Protein AF-A0A812YL36-F1 (afdb_monomer)

pLDDT: mean 75.45, std 21.32, range [25.09, 95.12]

Mean predicted aligned error: 11.89 Å

Solvent-accessible surface area (backbone atoms only — not comparable to full-atom values): 12942 Å² total; per-residue (Å²): 132,84,79,74,79,80,69,95,62,95,78,74,87,37,72,69,53,52,53,42,19,53,49,36,16,52,25,44,60,67,22,38,33,82,38,37,20,11,22,35,38,34,32,57,88,90,71,47,63,71,58,33,50,54,53,5,37,57,74,47,67,37,50,72,43,64,74,86,49,64,45,32,68,49,44,43,52,51,51,50,50,48,56,56,44,43,68,76,38,79,41,47,35,30,45,27,74,44,38,58,69,48,55,71,40,66,68,24,67,59,46,51,48,53,50,19,31,50,35,61,62,48,93,68,88,70,76,76,71,72,80,73,78,78,77,88,73,90,83,84,90,88,87,89,80,90,84,88,82,86,76,86,74,77,76,72,75,72,86,5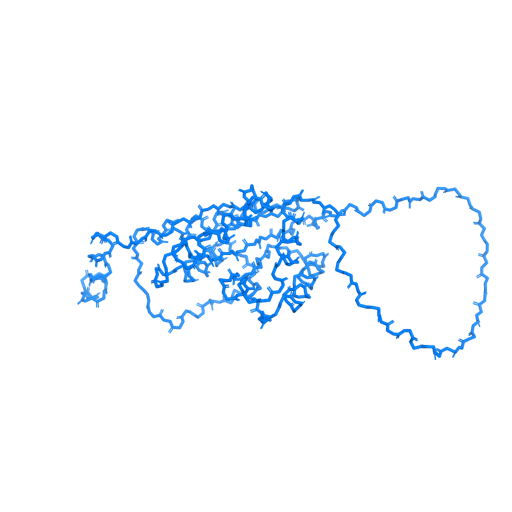9,44,46,89,66,10,23,41,18,37,34,38,40,41,36,58,86,82,42,44,72,61,52,56,50,48,43,70,75,31,52,28,53,58,74,28,29,44,78,35,76,49,69,77,80,49,75,63,47,51,50,48,40,46,41,56,71,76,40,50,81,79,77,107

Secondary structure (DSSP, 8-state):
--------S-----HHHHHHHHHHHHHHHT--SS--EEEEEEE-TTSSHHHHHHHHHHHTT-EEE----SSHHHHHHHHHHHHHHHHHS-EEEEEEEEPHHHHHSS-THHHHHHHHHHHTT-S------------------------------------PPPTTEEEEEEEEE-HHHHHHHHHHHHHH-HHHHHHEEEEEEPPPPHHHHHHHHHHHH-GGG--

Foldseek 3Di:
DQPPPPPVDDDFDDDLLVVLLCLLLVQLLVFFLAAAFEAEEEAAPPLCSVVSNVSSCVSNVAAEDAQPDLELLSLLVSVVVVLVVLQVDAARHEYDQDEPSSCVPYPNVVVLVLLLCRRVVVPDPPPPPDPPPPPDD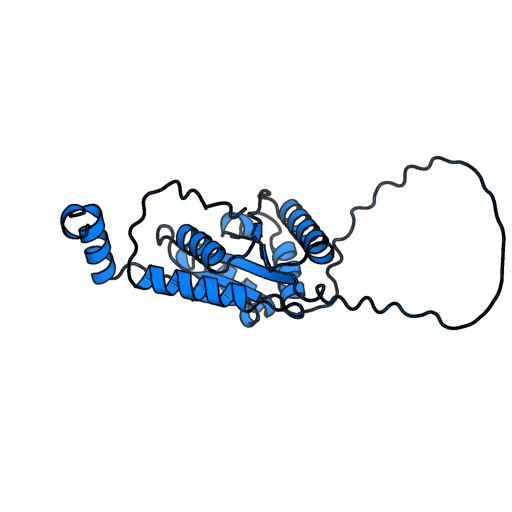DDDDDDDDDDDDDDPPPPPPPSGGPHRYGYYYHYYYYCVPQVPVVVVSCVVRVSCVVRYDYRYRYDDDPRNVVSRCCCVVVVVVVD

Nearest PDB structures (foldseek):
  8j07-assembly1_k9  TM=6.901E-01  e=1.142E-07  Homo sapiens
  8glv-assembly1_Co  TM=6.888E-01  e=4.950E-07  Chlamydomonas reinhardtii
  8glv-assembly1_Fm  TM=6.860E-01  e=2.282E-06  Chlamydomonas reinhardtii
  8fdu-assembly1_A  TM=6.149E-01  e=3.293E-06  Homo sapiens
  4w8f-assembly3_B  TM=5.999E-01  e=4.205E-06  Saccharomyces cerevisiae S288C

Sequence (223 aa):
SAQMLELPVPFAVYEDMIGAVLGTARALQLGSPSQAAGALLLGCPGSGRKTCAKLGVDLAKTKLKEPTAEDSTGLREELASLHGTIRSRLGSHTFGPLTEDHLLHGDCETILEDIDNILRQATRFEAKKAPRKAARRGGIVRSNSTVEGGKAVEEGLSDDFPDGASLAFLMILSPTLAANWFRRQLRKYPGLASGMDVVWLQPWGQEAYLEVAKQVLLPEVLA

Structure (mmCIF, N/CA/C/O backbone):
data_AF-A0A812YL36-F1
#
_entry.id   AF-A0A812YL36-F1
#
loop_
_atom_site.group_PDB
_atom_site.id
_atom_site.type_symbol
_atom_site.label_atom_id
_atom_site.label_alt_id
_atom_site.label_comp_id
_atom_site.label_asym_id
_atom_site.label_entity_id
_atom_site.label_seq_id
_atom_site.pdbx_PDB_ins_code
_atom_site.Cartn_x
_atom_site.Cartn_y
_atom_site.Cartn_z
_atom_site.occupancy
_atom_site.B_iso_or_equiv
_atom_site.auth_seq_id
_atom_site.auth_comp_id
_atom_site.auth_asym_id
_atom_site.auth_atom_id
_atom_site.pdbx_PDB_model_num
ATOM 1 N N . SER A 1 1 ? 17.298 14.053 8.383 1.00 35.62 1 SER A N 1
ATOM 2 C CA . SER A 1 1 ? 16.045 14.688 8.821 1.00 35.62 1 SER A CA 1
ATOM 3 C C . SER A 1 1 ? 14.897 13.747 8.553 1.00 35.62 1 SER A C 1
ATOM 5 O O . SER A 1 1 ? 14.635 13.470 7.389 1.00 35.62 1 SER A O 1
ATOM 7 N N . ALA A 1 2 ? 14.285 13.197 9.602 1.00 37.31 2 ALA A N 1
ATOM 8 C CA . ALA A 1 2 ? 13.000 12.523 9.470 1.00 37.31 2 ALA A CA 1
ATOM 9 C C . ALA A 1 2 ? 11.969 13.611 9.151 1.00 37.31 2 ALA A C 1
ATOM 11 O O . ALA A 1 2 ? 11.814 14.552 9.929 1.00 37.31 2 ALA A O 1
ATOM 12 N N . GLN A 1 3 ? 11.361 13.559 7.967 1.00 42.19 3 GLN A N 1
ATOM 13 C CA . GLN A 1 3 ? 10.160 14.340 7.703 1.00 42.19 3 GLN A CA 1
ATOM 14 C C . GLN A 1 3 ? 9.064 13.686 8.536 1.00 42.19 3 GLN A C 1
ATOM 16 O O . GLN A 1 3 ? 8.547 12.643 8.156 1.00 42.19 3 GLN A O 1
ATOM 21 N N . MET A 1 4 ? 8.796 14.251 9.711 1.00 41.22 4 MET A N 1
ATOM 22 C CA . MET A 1 4 ? 7.652 13.862 10.522 1.00 41.22 4 MET A CA 1
ATOM 23 C C . MET A 1 4 ? 6.415 14.073 9.650 1.00 41.22 4 MET A C 1
ATOM 25 O O . MET A 1 4 ? 6.164 15.192 9.202 1.00 41.22 4 MET A O 1
ATOM 29 N N . LEU A 1 5 ? 5.716 12.988 9.319 1.00 54.88 5 LEU A N 1
ATOM 30 C CA . LEU A 1 5 ? 4.486 13.052 8.542 1.00 54.88 5 LEU A CA 1
ATOM 31 C C . LEU A 1 5 ? 3.475 13.875 9.340 1.00 54.88 5 LEU A C 1
ATOM 33 O O . LEU A 1 5 ? 2.917 13.399 10.326 1.00 54.88 5 LEU A O 1
ATOM 37 N N . GLU A 1 6 ? 3.241 15.114 8.918 1.00 52.03 6 GLU A N 1
ATOM 38 C CA . GLU A 1 6 ? 2.078 15.867 9.364 1.00 52.03 6 GLU A CA 1
ATOM 39 C C . GLU A 1 6 ? 0.853 15.119 8.838 1.00 52.03 6 GLU A C 1
ATOM 41 O O . GLU A 1 6 ? 0.542 15.158 7.649 1.00 52.03 6 GLU A O 1
ATOM 46 N N . LEU A 1 7 ? 0.202 14.347 9.708 1.00 59.84 7 LEU A N 1
ATOM 47 C CA . LEU A 1 7 ? -1.107 13.778 9.426 1.00 59.84 7 LEU A CA 1
ATOM 48 C C . LEU A 1 7 ? -2.128 14.886 9.715 1.00 59.84 7 LEU A C 1
ATOM 50 O O . LEU A 1 7 ? -2.350 15.208 10.880 1.00 59.84 7 LEU A O 1
ATOM 54 N N . PRO A 1 8 ? -2.752 15.493 8.690 1.00 60.16 8 PRO A N 1
ATOM 55 C CA . PRO A 1 8 ? -3.591 16.678 8.870 1.00 60.16 8 PRO A CA 1
ATOM 56 C C . PRO A 1 8 ? -4.967 16.359 9.475 1.00 60.16 8 PRO A C 1
ATOM 58 O O . PRO A 1 8 ? -5.813 17.244 9.575 1.00 60.16 8 PRO A O 1
ATOM 61 N N . VAL A 1 9 ? -5.227 15.098 9.839 1.00 64.38 9 VAL A N 1
ATOM 62 C CA . VAL A 1 9 ? -6.537 14.630 10.297 1.00 64.38 9 VAL A CA 1
ATOM 63 C C . VAL A 1 9 ? -6.369 13.867 11.610 1.00 64.38 9 VAL A C 1
ATOM 65 O O . VAL A 1 9 ? -5.578 12.920 11.643 1.00 64.38 9 VAL A O 1
ATOM 68 N N . PRO A 1 10 ? -7.106 14.232 12.676 1.00 75.12 10 PRO A N 1
ATOM 69 C CA . PRO A 1 10 ? -7.131 13.441 13.898 1.00 75.12 10 PRO A CA 1
ATOM 70 C C . PRO A 1 10 ? -7.679 12.045 13.586 1.00 75.12 10 PRO A C 1
ATOM 72 O O . PRO A 1 10 ? -8.697 11.898 12.908 1.00 75.12 10 PRO A O 1
ATOM 75 N N . PHE A 1 11 ? -6.997 11.015 14.073 1.00 79.75 11 PHE A N 1
ATOM 76 C CA . PHE A 1 11 ? -7.412 9.625 13.923 1.00 79.75 11 PHE A CA 1
ATOM 77 C C . PHE A 1 11 ? -7.315 8.916 15.271 1.00 79.75 11 PHE A C 1
ATOM 79 O O . PHE A 1 11 ? -6.462 9.241 16.093 1.00 79.75 11 PHE A O 1
ATOM 86 N N . ALA A 1 12 ? -8.204 7.952 15.483 1.00 84.12 12 ALA A N 1
ATOM 87 C CA . ALA A 1 12 ? -8.181 7.069 16.639 1.00 84.12 12 ALA A CA 1
ATOM 88 C C . ALA A 1 12 ? -7.448 5.777 16.268 1.00 84.12 12 ALA A C 1
ATOM 90 O O . ALA A 1 12 ? -7.618 5.258 15.161 1.00 84.12 12 ALA A O 1
ATOM 91 N N . VAL A 1 13 ? -6.631 5.273 17.187 1.00 84.62 13 VAL A N 1
ATOM 92 C CA . VAL A 1 13 ? -5.856 4.044 16.992 1.00 84.62 13 VAL A CA 1
ATOM 93 C C . VAL A 1 13 ? -6.593 2.900 17.666 1.00 84.62 13 VAL A C 1
ATOM 95 O O . VAL A 1 13 ? -6.859 2.959 18.856 1.00 84.62 13 VAL A O 1
ATOM 98 N N . TYR A 1 14 ? -6.897 1.853 16.916 1.00 88.31 14 TYR A N 1
ATOM 99 C CA . TYR A 1 14 ? -7.557 0.642 17.407 1.00 88.31 14 TYR A CA 1
ATOM 100 C C . TYR A 1 14 ? -6.714 -0.583 17.047 1.00 88.31 14 TYR A C 1
ATOM 102 O O . TYR A 1 14 ? -5.794 -0.482 16.226 1.00 88.31 14 TYR A O 1
ATOM 110 N N . GLU A 1 15 ? -7.001 -1.728 17.658 1.00 88.62 15 GLU A N 1
ATOM 111 C CA . GLU A 1 15 ? -6.154 -2.926 17.559 1.00 88.62 15 GLU A CA 1
ATOM 112 C C . GLU A 1 15 ? -5.844 -3.342 16.106 1.00 88.62 15 GLU A C 1
ATOM 114 O O . GLU A 1 15 ? -4.675 -3.452 15.720 1.00 88.62 15 GLU A O 1
ATOM 119 N N . ASP A 1 16 ? -6.867 -3.465 15.256 1.00 88.38 16 ASP A N 1
ATOM 120 C CA . ASP A 1 16 ? -6.691 -3.842 13.845 1.00 88.38 16 ASP A CA 1
ATOM 121 C C . ASP A 1 16 ? -5.833 -2.832 13.064 1.00 88.38 16 ASP A C 1
ATOM 123 O O . ASP A 1 16 ? -5.072 -3.205 12.166 1.00 88.38 16 ASP A O 1
ATOM 127 N N . MET A 1 17 ? -5.921 -1.541 13.406 1.00 90.31 17 MET A N 1
ATOM 128 C CA . MET A 1 17 ? -5.091 -0.505 12.791 1.00 90.31 17 MET A CA 1
ATOM 129 C C . MET A 1 17 ? -3.621 -0.679 13.169 1.00 90.31 17 MET A C 1
ATOM 131 O O . MET A 1 17 ? -2.756 -0.540 12.304 1.00 90.31 17 MET A O 1
ATOM 135 N N . ILE A 1 18 ? -3.325 -1.029 14.424 1.00 91.69 18 ILE A N 1
ATOM 136 C CA . ILE A 1 18 ? -1.958 -1.339 14.863 1.00 91.69 18 ILE A CA 1
ATOM 137 C C . ILE A 1 18 ? -1.430 -2.543 14.080 1.00 91.69 18 ILE A C 1
ATOM 139 O O . ILE A 1 18 ? -0.344 -2.469 13.501 1.00 91.69 18 ILE A O 1
ATOM 143 N N . GLY A 1 19 ? -2.216 -3.620 13.994 1.00 92.69 19 GLY A N 1
ATOM 144 C CA . GLY A 1 19 ? -1.861 -4.809 13.218 1.00 92.69 19 GLY A CA 1
ATOM 145 C C . GLY A 1 19 ? -1.564 -4.482 11.752 1.00 92.69 19 GLY A C 1
ATOM 146 O O . GLY A 1 19 ? -0.548 -4.917 11.208 1.00 92.69 19 GLY A O 1
ATOM 147 N N . ALA A 1 20 ? -2.390 -3.642 11.126 1.00 93.06 20 ALA A N 1
ATOM 148 C CA . ALA A 1 20 ? -2.191 -3.220 9.745 1.00 93.06 20 ALA A CA 1
ATOM 149 C C . ALA A 1 20 ? -0.946 -2.341 9.547 1.00 93.06 20 ALA A C 1
ATOM 151 O O . ALA A 1 20 ? -0.227 -2.503 8.557 1.00 93.06 20 ALA A O 1
ATOM 152 N N . VAL A 1 21 ? -0.662 -1.425 10.477 1.00 94.62 21 VAL A N 1
ATOM 153 C CA . VAL A 1 21 ? 0.543 -0.581 10.449 1.00 94.62 21 VAL A CA 1
ATOM 154 C C . VAL A 1 21 ? 1.800 -1.438 10.580 1.00 94.62 21 VAL A C 1
ATOM 156 O O . VAL A 1 21 ? 2.720 -1.297 9.775 1.00 94.62 21 VAL A O 1
ATOM 159 N N . LEU A 1 22 ? 1.820 -2.368 11.539 1.00 94.75 22 LEU A N 1
ATOM 160 C CA . LEU A 1 22 ? 2.938 -3.292 11.744 1.00 94.75 22 LEU A CA 1
ATOM 161 C C . LEU A 1 22 ? 3.134 -4.222 10.544 1.00 94.75 22 LEU A C 1
ATOM 163 O O . LEU A 1 22 ? 4.263 -4.405 10.088 1.00 94.75 22 LEU A O 1
ATOM 167 N N . GLY A 1 23 ? 2.044 -4.771 10.000 1.00 94.31 23 GLY A N 1
ATOM 168 C CA . GLY A 1 23 ? 2.076 -5.603 8.798 1.00 94.31 23 GLY A CA 1
ATOM 169 C C . GLY A 1 23 ? 2.633 -4.844 7.595 1.00 94.31 23 GLY A C 1
ATOM 170 O O . GLY A 1 23 ? 3.505 -5.354 6.896 1.00 94.31 23 GLY A O 1
ATOM 171 N N . THR A 1 24 ? 2.209 -3.592 7.409 1.00 94.56 24 THR A N 1
ATOM 172 C CA . THR A 1 24 ? 2.723 -2.725 6.341 1.00 94.56 24 THR A CA 1
ATOM 173 C C . THR A 1 24 ? 4.208 -2.432 6.531 1.00 94.56 24 THR A C 1
ATOM 175 O O . THR A 1 24 ? 4.984 -2.570 5.591 1.00 94.56 24 THR A O 1
ATOM 178 N N . ALA A 1 25 ? 4.630 -2.061 7.742 1.00 94.06 25 ALA A N 1
ATOM 179 C CA . ALA A 1 25 ? 6.032 -1.763 8.017 1.00 94.06 25 ALA A CA 1
ATOM 180 C C . ALA A 1 25 ? 6.931 -2.979 7.761 1.00 94.06 25 ALA A C 1
ATOM 182 O O . ALA A 1 25 ? 7.971 -2.858 7.114 1.00 94.06 25 ALA A O 1
ATOM 183 N N . ARG A 1 26 ? 6.492 -4.161 8.210 1.00 93.38 26 ARG A N 1
ATOM 184 C CA . ARG A 1 26 ? 7.188 -5.426 7.970 1.00 93.38 26 ARG A CA 1
ATOM 185 C C . ARG A 1 26 ? 7.308 -5.719 6.477 1.00 93.38 26 ARG A C 1
ATOM 187 O O . ARG A 1 26 ? 8.411 -5.993 6.021 1.00 93.38 26 ARG A O 1
ATOM 194 N N . ALA A 1 27 ? 6.210 -5.617 5.731 1.00 91.94 27 ALA A N 1
ATOM 195 C CA . ALA A 1 27 ? 6.181 -5.853 4.289 1.00 91.94 27 ALA A CA 1
ATOM 196 C C . ALA A 1 27 ? 7.185 -4.967 3.531 1.00 91.94 27 ALA A C 1
ATOM 198 O O . ALA A 1 27 ? 7.922 -5.442 2.671 1.00 91.94 27 ALA A O 1
ATOM 199 N N . LEU A 1 28 ? 7.274 -3.682 3.892 1.00 90.25 28 LEU A N 1
ATOM 200 C CA . LEU A 1 28 ? 8.218 -2.744 3.274 1.00 90.25 28 LEU A CA 1
ATOM 201 C C . LEU A 1 28 ? 9.683 -3.053 3.626 1.00 90.25 28 LEU A C 1
ATOM 203 O O . LEU A 1 28 ? 10.577 -2.791 2.824 1.00 90.25 28 LEU A O 1
ATOM 207 N N . GLN A 1 29 ? 9.938 -3.624 4.805 1.00 88.25 29 GLN A N 1
ATOM 208 C CA . GLN A 1 29 ? 11.279 -4.016 5.253 1.00 88.25 29 GLN A CA 1
ATOM 209 C C . GLN A 1 29 ? 11.766 -5.345 4.665 1.00 88.25 29 GLN A C 1
ATOM 211 O O . GLN A 1 29 ? 12.957 -5.631 4.755 1.00 88.25 29 GLN A O 1
ATOM 216 N N . LEU A 1 30 ? 10.887 -6.145 4.050 1.00 82.88 30 LEU A N 1
ATOM 217 C CA . LEU A 1 30 ? 11.298 -7.369 3.353 1.00 82.88 30 LEU A CA 1
ATOM 218 C C . LEU A 1 30 ? 12.125 -7.087 2.093 1.00 82.88 30 LEU A C 1
ATOM 220 O O . LEU A 1 30 ? 12.773 -7.997 1.581 1.00 82.88 30 LEU A O 1
ATOM 224 N N . GLY A 1 31 ? 12.116 -5.845 1.599 1.00 74.31 31 GLY A N 1
ATOM 225 C CA . GLY A 1 31 ? 12.918 -5.442 0.450 1.00 74.31 31 GLY A CA 1
ATOM 226 C C . GLY A 1 31 ? 14.409 -5.545 0.755 1.00 74.31 31 GLY A C 1
ATOM 227 O O . GLY A 1 31 ? 14.914 -4.889 1.669 1.00 74.31 31 GLY A O 1
ATOM 228 N N . SER A 1 32 ? 15.123 -6.325 -0.048 1.00 70.50 32 SER A N 1
ATOM 229 C CA . SER A 1 32 ? 16.575 -6.475 0.009 1.00 70.50 32 SER A CA 1
ATOM 230 C C . SER A 1 32 ? 17.242 -5.758 -1.178 1.00 70.50 32 SER A C 1
ATOM 232 O O . SER A 1 32 ? 16.564 -5.382 -2.137 1.00 70.50 32 SER A O 1
ATOM 234 N N . PRO A 1 33 ? 18.575 -5.577 -1.167 1.00 67.88 33 PRO A N 1
ATOM 235 C CA . PRO A 1 33 ? 19.302 -5.044 -2.323 1.00 67.88 33 PRO A CA 1
ATOM 236 C C . PRO A 1 33 ? 19.243 -5.934 -3.566 1.00 67.88 33 PRO A C 1
ATOM 238 O O . PRO A 1 33 ? 19.504 -5.480 -4.672 1.00 67.88 33 PRO A O 1
ATOM 241 N N . SER A 1 34 ? 18.870 -7.201 -3.408 1.00 68.50 34 SER A N 1
ATOM 242 C CA . SER A 1 34 ? 18.662 -8.108 -4.531 1.00 68.50 34 SER A CA 1
ATOM 243 C C . SER A 1 34 ? 17.194 -8.218 -4.937 1.00 68.50 34 SER A C 1
ATOM 245 O O . SER A 1 34 ? 16.906 -8.643 -6.050 1.00 68.50 34 SER A O 1
ATOM 247 N N . GLN A 1 35 ? 16.241 -7.859 -4.073 1.00 81.12 35 GLN A N 1
ATOM 248 C CA . GLN A 1 35 ? 14.822 -8.110 -4.305 1.00 81.12 35 GLN A CA 1
ATOM 249 C C . GLN A 1 35 ? 13.947 -6.957 -3.818 1.00 81.12 35 GLN A C 1
ATOM 251 O O . GLN A 1 35 ? 13.893 -6.649 -2.627 1.00 81.12 35 GLN A O 1
ATOM 256 N N . ALA A 1 36 ? 13.194 -6.365 -4.746 1.00 86.38 36 ALA A N 1
ATOM 257 C CA . ALA A 1 36 ? 12.145 -5.429 -4.383 1.00 86.38 36 ALA A CA 1
ATOM 258 C C . ALA A 1 36 ? 10.995 -6.157 -3.669 1.00 86.38 36 ALA A C 1
ATOM 260 O O . ALA A 1 36 ? 10.639 -7.278 -4.029 1.00 86.38 36 ALA A O 1
ATOM 261 N N . ALA A 1 37 ? 10.399 -5.497 -2.682 1.00 89.44 37 ALA A N 1
ATOM 262 C CA . ALA A 1 37 ? 9.226 -5.996 -1.967 1.00 89.44 37 ALA A CA 1
ATOM 263 C C . ALA A 1 37 ? 8.021 -5.081 -2.196 1.00 89.44 37 ALA A C 1
ATOM 265 O O . ALA A 1 37 ? 8.107 -4.042 -2.856 1.00 89.44 37 ALA A O 1
ATOM 266 N N . GLY A 1 38 ? 6.880 -5.428 -1.619 1.00 91.19 38 GLY A N 1
ATOM 267 C CA . GLY A 1 38 ? 5.749 -4.526 -1.598 1.00 91.19 38 GLY A CA 1
ATOM 268 C C . GLY A 1 38 ? 4.745 -4.831 -0.507 1.00 91.19 38 GLY A C 1
ATOM 269 O O . GLY A 1 38 ? 4.696 -5.925 0.044 1.00 91.19 38 GLY A O 1
ATOM 270 N N . ALA A 1 39 ? 3.924 -3.834 -0.218 1.00 95.12 39 ALA A N 1
ATOM 271 C CA . ALA A 1 39 ? 2.778 -3.930 0.661 1.00 95.12 39 ALA A CA 1
ATOM 272 C C . ALA A 1 39 ? 1.516 -3.601 -0.138 1.00 95.12 39 ALA A C 1
ATOM 274 O O . ALA A 1 39 ? 1.422 -2.547 -0.778 1.00 95.12 39 ALA A O 1
ATOM 275 N N . LEU A 1 40 ? 0.538 -4.498 -0.086 1.00 94.31 40 LEU A N 1
ATOM 276 C CA . LEU A 1 40 ? -0.777 -4.317 -0.680 1.00 94.31 40 LEU A CA 1
ATOM 277 C C . LEU A 1 40 ? -1.820 -4.176 0.430 1.00 94.31 40 LEU A C 1
ATOM 279 O O . LEU A 1 40 ? -2.212 -5.160 1.056 1.00 94.31 40 LEU A O 1
ATOM 283 N N . LEU A 1 41 ? -2.309 -2.956 0.643 1.00 94.50 41 LEU A N 1
ATOM 284 C CA . LEU A 1 41 ? -3.332 -2.668 1.640 1.00 94.50 41 LEU A CA 1
ATOM 285 C C . LEU A 1 41 ? -4.726 -2.744 1.017 1.00 94.50 41 LEU A C 1
ATOM 287 O O . LEU A 1 41 ? -5.101 -1.914 0.184 1.00 94.50 41 LEU A O 1
ATOM 291 N N . LEU A 1 42 ? -5.518 -3.711 1.472 1.00 93.12 42 LEU A N 1
ATOM 292 C CA . LEU A 1 42 ? -6.896 -3.935 1.046 1.00 93.12 42 LEU A CA 1
ATOM 293 C C . LEU A 1 42 ? -7.893 -3.450 2.097 1.00 93.12 42 LEU A C 1
ATOM 295 O O . LEU A 1 42 ? -7.663 -3.611 3.288 1.00 93.12 42 LEU A O 1
ATOM 299 N N . GLY A 1 43 ? -9.017 -2.866 1.673 1.00 91.19 43 GLY A N 1
ATOM 300 C CA . GLY A 1 43 ? -10.088 -2.459 2.596 1.00 91.19 43 GLY A CA 1
ATOM 301 C C . GLY A 1 43 ? -11.071 -1.448 2.010 1.00 91.19 43 GLY A C 1
ATOM 302 O O . GLY A 1 43 ? -10.904 -0.951 0.895 1.00 91.19 43 GLY A O 1
ATOM 303 N N . CYS A 1 44 ? -12.136 -1.135 2.744 1.00 87.69 44 CYS A N 1
ATOM 304 C CA . CYS A 1 44 ? -13.163 -0.195 2.281 1.00 87.69 44 CYS A CA 1
ATOM 305 C C . CYS A 1 44 ? -12.643 1.258 2.255 1.00 87.69 44 CYS A C 1
ATOM 307 O O . CYS A 1 44 ? -11.684 1.590 2.965 1.00 87.69 44 CYS A O 1
ATOM 309 N N . PRO A 1 45 ? -13.235 2.167 1.462 1.00 86.44 45 PRO A N 1
ATOM 310 C CA . PRO A 1 45 ? -12.998 3.602 1.618 1.00 86.44 45 PRO A CA 1
ATOM 311 C C . PRO A 1 45 ? -13.329 4.037 3.055 1.00 86.44 45 PRO A C 1
ATOM 313 O O . PRO A 1 45 ? -14.272 3.526 3.649 1.00 86.44 45 PRO A O 1
ATOM 316 N N . GLY A 1 46 ? -12.521 4.923 3.642 1.00 84.31 46 GLY A N 1
ATOM 317 C CA . GLY A 1 46 ? -12.719 5.393 5.023 1.00 84.31 46 GLY A CA 1
ATOM 318 C C . GLY A 1 46 ? -12.161 4.494 6.137 1.00 84.31 46 GLY A C 1
ATOM 319 O O . GLY A 1 46 ? -12.055 4.955 7.263 1.00 84.31 46 GLY A O 1
ATOM 320 N N . SER A 1 47 ? -11.694 3.274 5.846 1.00 86.31 47 SER A N 1
ATOM 321 C CA . SER A 1 47 ? -11.085 2.364 6.849 1.00 86.31 47 SER A CA 1
ATOM 322 C C . SER A 1 47 ? -9.741 2.834 7.435 1.00 86.31 47 SER A C 1
ATOM 324 O O . SER A 1 47 ? -9.167 2.164 8.286 1.00 86.31 47 SER A O 1
ATOM 326 N N . GLY A 1 48 ? -9.197 3.962 6.970 1.00 87.94 48 GLY A N 1
ATOM 327 C CA . GLY A 1 48 ? -7.896 4.467 7.418 1.00 87.94 48 GLY A CA 1
ATOM 328 C C . GLY A 1 48 ? -6.688 3.870 6.688 1.00 87.94 48 GLY A C 1
ATOM 329 O O . GLY A 1 48 ? -5.560 4.149 7.081 1.00 87.94 48 GLY A O 1
ATOM 330 N N . ARG A 1 49 ? -6.879 3.113 5.594 1.00 90.44 49 ARG A N 1
ATOM 331 C CA . ARG A 1 49 ? -5.786 2.518 4.786 1.00 90.44 49 ARG A CA 1
ATOM 332 C C . ARG A 1 49 ? -4.660 3.489 4.435 1.00 90.44 49 ARG A C 1
ATOM 334 O O . ARG A 1 49 ? -3.498 3.145 4.599 1.00 90.44 49 ARG A O 1
ATOM 341 N N . LYS A 1 50 ? -4.993 4.700 3.966 1.00 89.62 50 LYS A N 1
ATOM 342 C CA . LYS A 1 50 ? -3.995 5.732 3.616 1.00 89.62 50 LYS A CA 1
ATOM 343 C C . LYS A 1 50 ? -3.171 6.149 4.837 1.00 89.62 50 LYS A C 1
ATOM 345 O O . LYS A 1 50 ? -1.953 6.248 4.741 1.00 89.62 50 LYS A O 1
ATOM 350 N N . THR A 1 51 ? -3.821 6.332 5.984 1.00 90.69 51 THR A N 1
ATOM 351 C CA . THR A 1 51 ? -3.158 6.647 7.256 1.00 90.69 51 THR A CA 1
ATOM 352 C C . THR A 1 51 ? -2.265 5.494 7.710 1.00 90.69 51 THR A C 1
ATOM 354 O O . THR A 1 51 ? -1.100 5.719 8.015 1.00 90.69 51 THR A O 1
ATOM 357 N N . CYS A 1 52 ? -2.766 4.255 7.668 1.00 92.00 52 CYS A N 1
ATOM 358 C CA . CYS A 1 52 ? -1.994 3.060 8.022 1.00 92.00 52 CYS A CA 1
ATOM 359 C C . CYS A 1 52 ? -0.755 2.903 7.143 1.00 92.00 52 CYS A C 1
ATOM 361 O O . CYS A 1 52 ? 0.321 2.593 7.641 1.00 92.00 52 CYS A O 1
ATOM 363 N N . ALA A 1 53 ? -0.900 3.163 5.845 1.00 92.44 53 ALA A N 1
ATOM 364 C CA . ALA A 1 53 ? 0.195 3.106 4.896 1.00 92.44 53 ALA A CA 1
ATOM 365 C C . ALA A 1 53 ? 1.299 4.112 5.242 1.00 92.44 53 ALA A C 1
ATOM 367 O O . ALA A 1 53 ? 2.466 3.744 5.324 1.00 92.44 53 ALA A O 1
ATOM 368 N N . LYS A 1 54 ? 0.922 5.370 5.506 1.00 91.69 54 LYS A N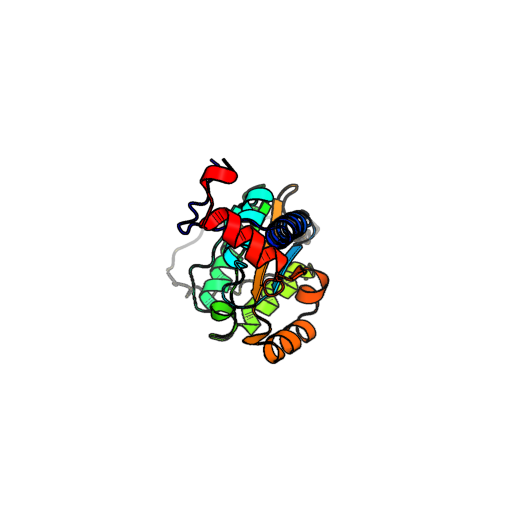 1
ATOM 369 C CA . LYS A 1 54 ? 1.858 6.436 5.892 1.00 91.69 54 LYS A CA 1
ATOM 370 C C . LYS A 1 54 ? 2.572 6.121 7.209 1.00 91.69 54 LYS A C 1
ATOM 372 O O . LYS A 1 54 ? 3.790 6.238 7.276 1.00 91.69 54 LYS A O 1
ATOM 377 N N . LEU A 1 55 ? 1.837 5.654 8.218 1.00 91.75 55 LEU A N 1
ATOM 378 C CA . LEU A 1 55 ? 2.414 5.227 9.498 1.00 91.75 55 LEU A CA 1
ATOM 379 C C . LEU A 1 55 ? 3.343 4.016 9.339 1.00 91.75 55 LEU A C 1
ATOM 381 O O . LEU A 1 55 ? 4.413 3.979 9.936 1.00 91.75 55 LEU A O 1
ATOM 385 N N . GLY A 1 56 ? 2.964 3.039 8.513 1.00 92.62 56 GLY A N 1
ATOM 386 C CA . GLY A 1 56 ? 3.785 1.860 8.237 1.00 92.62 56 GLY A CA 1
ATOM 387 C C . GLY A 1 56 ? 5.097 2.217 7.539 1.00 92.62 56 GLY A C 1
ATOM 388 O O . GLY A 1 56 ? 6.145 1.685 7.887 1.00 92.62 56 GLY A O 1
ATOM 389 N N . VAL A 1 57 ? 5.058 3.162 6.598 1.00 92.75 57 VAL A N 1
ATOM 390 C CA . VAL A 1 57 ? 6.243 3.706 5.916 1.00 92.75 57 VAL A CA 1
ATOM 391 C C . VAL A 1 57 ? 7.192 4.406 6.889 1.00 92.75 57 VAL A C 1
ATOM 393 O O . VAL A 1 57 ? 8.404 4.176 6.821 1.00 92.75 57 VAL A O 1
ATOM 396 N N . ASP A 1 58 ? 6.646 5.230 7.789 1.00 91.50 58 ASP A N 1
ATOM 397 C CA . ASP A 1 58 ? 7.414 5.939 8.819 1.00 91.50 58 ASP A CA 1
ATOM 398 C C . ASP A 1 58 ? 8.071 4.960 9.795 1.00 91.50 58 ASP A C 1
ATOM 400 O O . ASP A 1 58 ? 9.277 5.017 10.043 1.00 91.50 58 ASP A O 1
ATOM 404 N N . LEU A 1 59 ? 7.300 3.972 10.261 1.00 93.38 59 LEU A N 1
ATOM 405 C CA . LEU A 1 59 ? 7.791 2.911 11.133 1.00 93.38 59 LEU A CA 1
ATOM 406 C C . LEU A 1 59 ? 8.872 2.063 10.448 1.00 93.38 59 LEU A C 1
ATOM 408 O O . LEU A 1 59 ? 9.862 1.687 11.078 1.00 93.38 59 LEU A O 1
ATOM 412 N N . ALA A 1 60 ? 8.721 1.811 9.145 1.00 89.31 60 ALA A N 1
ATOM 413 C CA . ALA A 1 60 ? 9.721 1.127 8.337 1.00 89.31 60 ALA A CA 1
ATOM 414 C C . ALA A 1 60 ? 10.990 1.968 8.099 1.00 89.31 60 ALA A C 1
ATOM 416 O O . ALA A 1 60 ? 11.993 1.424 7.639 1.00 89.31 60 ALA A O 1
ATOM 417 N N . LYS A 1 61 ? 10.970 3.272 8.427 1.00 89.81 61 LYS A N 1
ATOM 418 C CA . LYS A 1 61 ? 12.044 4.252 8.182 1.00 89.81 61 LYS A CA 1
ATOM 419 C C . LYS A 1 61 ? 12.450 4.336 6.708 1.00 89.81 61 LYS A C 1
ATOM 421 O O . LYS A 1 61 ? 13.610 4.597 6.382 1.00 89.81 61 LYS A O 1
ATOM 426 N N . THR A 1 62 ? 11.487 4.115 5.816 1.00 87.38 62 THR A N 1
ATOM 427 C CA . THR A 1 62 ? 11.704 4.170 4.365 1.00 87.38 62 THR A CA 1
ATOM 428 C C . THR A 1 62 ? 11.412 5.566 3.827 1.00 87.38 62 THR A C 1
ATOM 430 O O . THR A 1 62 ? 10.540 6.274 4.329 1.00 87.38 62 THR A O 1
ATOM 433 N N . LYS A 1 63 ? 12.141 5.989 2.791 1.00 90.44 63 LYS A N 1
ATOM 434 C CA . LYS A 1 63 ? 11.870 7.269 2.126 1.00 90.44 63 LYS A CA 1
ATOM 435 C C . LYS A 1 63 ? 10.690 7.108 1.174 1.00 90.44 63 LYS A C 1
ATOM 437 O O . LYS A 1 63 ? 10.829 6.445 0.147 1.00 90.44 63 LYS A O 1
ATOM 442 N N . LEU A 1 64 ? 9.561 7.728 1.508 1.00 91.06 64 LEU A N 1
ATOM 443 C CA . LEU A 1 64 ? 8.367 7.716 0.668 1.00 91.06 64 LEU A CA 1
ATOM 444 C C . LEU A 1 64 ? 8.526 8.634 -0.542 1.00 91.06 64 LEU A C 1
ATOM 446 O O . LEU A 1 64 ? 8.827 9.819 -0.397 1.00 91.06 64 LEU A O 1
ATOM 450 N N . LYS A 1 65 ? 8.261 8.099 -1.730 1.00 91.62 65 LYS A N 1
ATOM 451 C CA . LYS A 1 65 ? 8.029 8.871 -2.947 1.00 91.62 65 LYS A CA 1
ATOM 452 C C . LYS A 1 65 ? 6.553 8.738 -3.314 1.00 91.62 65 LYS A C 1
ATOM 454 O O . LYS A 1 65 ? 6.158 7.752 -3.935 1.00 91.62 65 LYS A O 1
ATOM 459 N N . GLU A 1 66 ? 5.764 9.730 -2.898 1.00 90.62 66 GLU A N 1
ATOM 460 C CA . GLU A 1 66 ? 4.358 9.834 -3.294 1.00 90.62 66 GLU A CA 1
ATOM 461 C C . GLU A 1 66 ? 4.269 10.214 -4.783 1.00 90.62 66 GLU A C 1
ATOM 463 O O . GLU A 1 66 ? 5.010 11.110 -5.216 1.00 90.62 66 GLU A O 1
ATOM 468 N N . PRO A 1 67 ? 3.411 9.528 -5.564 1.00 88.56 67 PRO A N 1
ATOM 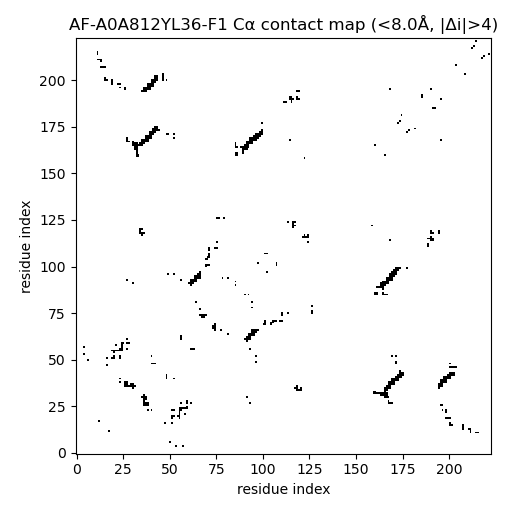469 C CA . PRO A 1 67 ? 3.190 9.861 -6.965 1.00 88.56 67 PRO A CA 1
ATOM 470 C C . PRO A 1 67 ? 2.576 11.259 -7.088 1.00 88.56 67 PRO A C 1
ATOM 472 O O . PRO A 1 67 ? 1.635 11.591 -6.368 1.00 88.56 67 PRO A O 1
ATOM 475 N N . THR A 1 68 ? 3.110 12.079 -7.993 1.00 87.12 68 THR A N 1
ATOM 476 C CA . THR A 1 68 ? 2.552 13.409 -8.307 1.00 87.12 68 THR A CA 1
ATOM 477 C C . THR A 1 68 ? 1.769 13.425 -9.613 1.00 87.12 68 THR A C 1
ATOM 479 O O . THR A 1 68 ? 0.885 14.260 -9.789 1.00 87.12 68 THR A O 1
ATOM 482 N N . ALA A 1 69 ? 2.088 12.507 -10.523 1.00 83.88 69 ALA A N 1
ATOM 483 C CA . ALA A 1 69 ? 1.373 12.322 -11.770 1.00 83.88 69 ALA A CA 1
ATOM 484 C C . ALA A 1 69 ? 0.111 11.466 -11.591 1.00 83.88 69 ALA A C 1
ATOM 486 O O . ALA A 1 69 ? 0.148 10.395 -10.988 1.00 83.88 69 ALA A O 1
ATOM 487 N N . GLU A 1 70 ? -0.984 11.915 -12.200 1.00 79.12 70 GLU A N 1
ATOM 488 C CA . GLU A 1 70 ? -2.228 11.143 -12.314 1.00 79.12 70 GLU A CA 1
ATOM 489 C C . GLU A 1 70 ? -2.215 10.219 -13.547 1.00 79.12 70 GLU A C 1
ATOM 491 O O . GLU A 1 70 ? -2.902 9.201 -13.572 1.00 79.12 70 GLU A O 1
ATOM 496 N N . ASP A 1 71 ? -1.379 10.532 -14.545 1.00 82.25 71 ASP A N 1
ATOM 497 C CA . ASP A 1 71 ? -1.254 9.769 -15.787 1.00 82.25 71 ASP A CA 1
ATOM 498 C C . ASP A 1 71 ? -0.191 8.664 -15.700 1.00 82.25 71 ASP A C 1
ATOM 500 O O . ASP A 1 71 ? 0.891 8.833 -15.126 1.00 82.25 71 ASP A O 1
ATOM 504 N N . SER A 1 72 ? -0.446 7.548 -16.391 1.00 79.38 72 SER A N 1
ATOM 505 C CA . SER A 1 72 ? 0.469 6.396 -16.464 1.00 79.38 72 SER A CA 1
ATOM 506 C C . SER A 1 72 ? 1.878 6.757 -16.951 1.00 79.38 72 SER A C 1
ATOM 508 O O . SER A 1 72 ? 2.863 6.231 -16.437 1.00 79.38 72 SER A O 1
ATOM 510 N N . THR A 1 73 ? 2.008 7.675 -17.909 1.00 83.06 73 THR A N 1
ATOM 511 C CA . THR A 1 73 ? 3.306 8.113 -18.442 1.00 83.06 73 THR A CA 1
ATOM 512 C C . THR A 1 73 ? 4.132 8.848 -17.392 1.00 83.06 73 THR A C 1
ATOM 514 O O . THR A 1 73 ? 5.310 8.535 -17.223 1.00 83.06 73 THR A O 1
ATOM 517 N N . GLY A 1 74 ? 3.515 9.763 -16.641 1.00 85.19 74 GLY A N 1
ATOM 518 C CA . GLY A 1 74 ? 4.184 10.490 -15.564 1.00 85.19 74 GLY A CA 1
ATOM 519 C C . GLY A 1 74 ? 4.588 9.566 -14.415 1.00 85.19 74 GLY A C 1
ATOM 520 O O . GLY A 1 74 ? 5.719 9.638 -13.940 1.00 85.19 74 GLY A O 1
ATOM 521 N N . LEU A 1 75 ? 3.726 8.613 -14.039 1.00 86.12 75 LEU A N 1
ATOM 522 C CA . LEU A 1 75 ? 4.052 7.602 -13.025 1.00 86.12 75 LEU A CA 1
ATOM 523 C C . LEU A 1 75 ? 5.282 6.769 -13.410 1.00 86.12 75 LEU A C 1
ATOM 525 O O . LEU A 1 75 ? 6.128 6.481 -12.563 1.00 86.12 75 LEU A O 1
ATOM 529 N N . ARG A 1 76 ? 5.416 6.411 -14.691 1.00 88.00 76 ARG A N 1
ATOM 530 C CA . ARG A 1 76 ? 6.589 5.682 -15.195 1.00 88.00 76 ARG A CA 1
ATOM 531 C C . ARG A 1 76 ? 7.859 6.518 -15.159 1.00 88.00 76 ARG A C 1
ATOM 533 O O . ARG A 1 76 ? 8.919 5.995 -14.821 1.00 88.00 76 ARG A O 1
ATOM 540 N N . GLU A 1 77 ? 7.775 7.802 -15.491 1.00 87.69 77 GLU A N 1
ATOM 541 C CA . GLU A 1 77 ? 8.916 8.717 -15.393 1.00 87.69 77 GLU A CA 1
ATOM 542 C C . GLU A 1 77 ? 9.369 8.898 -13.940 1.00 87.69 77 GLU A C 1
ATOM 544 O O . GLU A 1 77 ? 10.571 8.879 -13.658 1.00 87.69 77 GLU A O 1
ATOM 549 N N . GLU A 1 78 ? 8.424 9.000 -13.005 1.00 89.81 78 GLU A N 1
ATOM 550 C CA . GLU A 1 78 ? 8.716 9.052 -11.574 1.00 89.81 78 GLU A CA 1
ATOM 551 C C . GLU A 1 78 ? 9.362 7.758 -11.070 1.00 89.81 78 GLU A C 1
ATOM 553 O O . GLU A 1 78 ? 10.372 7.815 -10.363 1.00 89.81 78 GLU A O 1
ATOM 558 N N . LEU A 1 79 ? 8.840 6.597 -11.479 1.00 88.69 79 LEU A N 1
ATOM 559 C CA . LEU A 1 79 ? 9.425 5.298 -11.153 1.00 88.69 79 LEU A CA 1
ATOM 560 C C . LEU A 1 79 ? 10.846 5.167 -11.724 1.00 88.69 79 LEU A C 1
ATOM 562 O O . LEU A 1 79 ? 11.766 4.746 -11.022 1.00 88.69 79 LEU A O 1
ATOM 566 N N . ALA A 1 80 ? 11.059 5.601 -12.967 1.00 86.69 80 ALA A N 1
ATOM 567 C CA . ALA A 1 80 ? 12.375 5.612 -13.599 1.00 86.69 80 ALA A CA 1
ATOM 568 C C . ALA A 1 80 ? 13.363 6.543 -12.881 1.00 86.69 80 ALA A C 1
ATOM 570 O O . ALA A 1 80 ? 14.533 6.199 -12.691 1.00 86.69 80 ALA A O 1
ATOM 571 N N . SER A 1 81 ? 12.895 7.718 -12.456 1.00 87.56 81 SER A N 1
ATOM 572 C CA . SER A 1 81 ? 13.680 8.669 -11.670 1.00 87.56 81 SER A CA 1
ATOM 573 C C . SER A 1 81 ? 14.061 8.092 -10.305 1.00 87.56 81 SER A C 1
ATOM 575 O O . SER A 1 81 ? 15.214 8.220 -9.876 1.00 87.56 81 SER A O 1
ATOM 577 N N . LEU A 1 82 ? 13.129 7.400 -9.644 1.00 85.44 82 LEU A N 1
ATOM 578 C CA . LEU A 1 82 ? 13.388 6.720 -8.381 1.00 85.44 82 LEU A CA 1
ATOM 579 C C . LEU A 1 82 ? 14.431 5.616 -8.559 1.00 85.44 82 LEU A C 1
ATOM 581 O O . LEU A 1 82 ? 15.394 5.569 -7.799 1.00 85.44 82 LEU A O 1
ATOM 585 N N . HIS A 1 83 ? 14.306 4.798 -9.603 1.00 82.56 83 HIS A N 1
ATOM 586 C CA . HIS A 1 83 ? 15.281 3.757 -9.919 1.00 82.56 83 HIS A CA 1
ATOM 587 C C . HIS A 1 83 ? 16.694 4.334 -10.130 1.00 82.56 83 HIS A C 1
ATOM 589 O O . HIS A 1 83 ? 17.672 3.848 -9.561 1.00 82.56 83 HIS A O 1
ATOM 595 N N . GLY A 1 84 ? 16.810 5.445 -10.869 1.00 78.94 84 GLY A N 1
ATOM 596 C CA . GLY A 1 84 ? 18.075 6.177 -11.010 1.00 78.94 84 GLY A CA 1
ATOM 597 C C . GLY A 1 84 ? 18.598 6.758 -9.688 1.00 78.94 84 GLY A C 1
ATOM 598 O O . GLY A 1 84 ? 19.806 6.785 -9.446 1.00 78.94 84 GLY A O 1
ATOM 599 N N . THR A 1 85 ? 17.700 7.182 -8.799 1.00 80.81 85 THR A N 1
ATOM 600 C CA . THR A 1 85 ? 18.061 7.685 -7.468 1.00 80.81 85 THR A CA 1
ATOM 601 C C . THR A 1 85 ? 18.606 6.569 -6.581 1.00 80.81 85 THR A C 1
ATOM 603 O O . THR A 1 85 ? 19.629 6.769 -5.936 1.00 80.81 85 THR A O 1
ATOM 606 N N . ILE A 1 86 ? 17.991 5.387 -6.592 1.00 79.06 86 ILE A N 1
ATOM 607 C CA . ILE A 1 86 ? 18.423 4.230 -5.796 1.00 79.06 86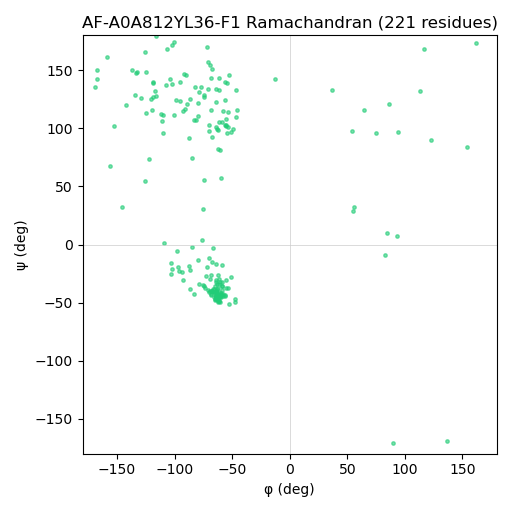 ILE A CA 1
ATOM 608 C C . ILE A 1 86 ? 19.818 3.766 -6.223 1.00 79.06 86 ILE A C 1
ATOM 610 O O . ILE A 1 86 ? 20.661 3.489 -5.376 1.00 79.06 86 ILE A O 1
ATOM 614 N N . ARG A 1 87 ? 20.122 3.793 -7.528 1.00 72.31 87 ARG A N 1
ATOM 615 C CA . ARG A 1 87 ? 21.478 3.504 -8.027 1.00 72.31 87 ARG A CA 1
ATOM 616 C C . ARG A 1 87 ? 22.544 4.488 -7.532 1.00 72.31 87 ARG A C 1
ATOM 618 O O . ARG A 1 87 ? 23.715 4.134 -7.475 1.00 72.31 87 ARG A O 1
ATOM 625 N N . SER A 1 88 ? 22.163 5.722 -7.200 1.00 68.19 88 SER A N 1
ATOM 626 C CA . SER A 1 88 ? 23.102 6.773 -6.770 1.00 68.19 88 SER A CA 1
ATOM 627 C C . SER A 1 88 ? 23.116 7.023 -5.261 1.00 68.19 88 SER A C 1
ATOM 629 O O . SER A 1 88 ? 24.037 7.668 -4.758 1.00 68.19 88 SER A O 1
ATOM 631 N N . ARG A 1 89 ? 22.106 6.549 -4.522 1.00 70.38 89 ARG A N 1
ATOM 632 C CA . ARG A 1 89 ? 21.936 6.804 -3.090 1.00 70.38 89 ARG A CA 1
ATOM 633 C C . ARG A 1 89 ? 21.584 5.526 -2.345 1.00 70.38 89 ARG A C 1
ATOM 635 O O . ARG A 1 89 ? 20.584 4.883 -2.636 1.00 70.38 89 ARG A O 1
ATOM 642 N N . LEU A 1 90 ? 22.347 5.264 -1.291 1.00 75.44 90 LEU A N 1
ATOM 643 C CA . LEU A 1 90 ? 22.073 4.194 -0.339 1.00 75.44 90 LEU A CA 1
ATOM 644 C C . LEU A 1 90 ? 20.797 4.467 0.477 1.00 75.44 90 LEU A C 1
ATOM 646 O O . LEU A 1 90 ? 20.442 5.623 0.754 1.00 75.44 90 LEU A O 1
ATOM 650 N N . GLY A 1 91 ? 20.136 3.385 0.888 1.00 81.25 91 GLY A N 1
ATOM 651 C CA . GLY A 1 91 ? 18.962 3.392 1.757 1.00 81.25 91 GLY A CA 1
ATOM 652 C C . GLY A 1 91 ? 17.684 2.840 1.121 1.00 81.25 91 GLY A C 1
ATOM 653 O O . GLY A 1 91 ? 17.585 2.639 -0.091 1.00 81.25 91 GLY A O 1
ATOM 654 N N . SER A 1 92 ? 16.687 2.616 1.973 1.00 85.69 92 SER A N 1
ATOM 655 C CA . SER A 1 92 ? 15.401 2.026 1.600 1.00 85.69 92 SER A CA 1
ATOM 656 C C . SER A 1 92 ? 14.414 3.084 1.115 1.00 85.69 92 SER A C 1
ATOM 658 O O . SER A 1 92 ? 14.133 4.070 1.807 1.00 85.69 92 SER A O 1
ATOM 660 N N . HIS A 1 93 ? 13.884 2.871 -0.082 1.00 90.56 93 HIS A N 1
ATOM 661 C CA . HIS A 1 93 ? 12.944 3.761 -0.747 1.00 90.56 93 HIS A CA 1
ATOM 662 C C . HIS A 1 93 ? 11.623 3.034 -0.987 1.00 90.56 93 HIS A C 1
ATOM 664 O O . HIS A 1 93 ? 11.615 1.871 -1.380 1.00 90.56 93 HIS A O 1
ATOM 67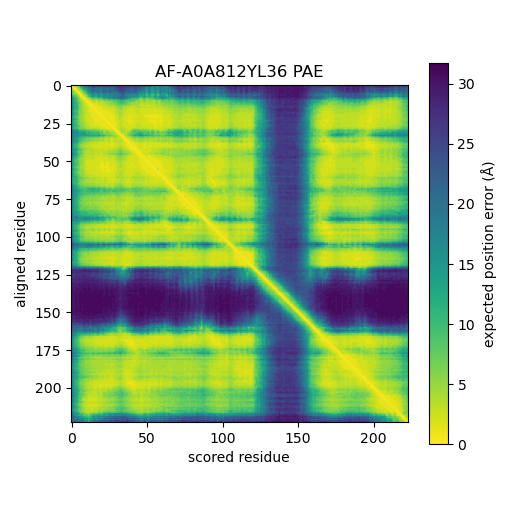0 N N . THR A 1 94 ? 10.515 3.742 -0.795 1.00 91.62 94 THR A N 1
ATOM 671 C CA . THR A 1 94 ? 9.169 3.214 -1.028 1.00 91.62 94 THR A CA 1
ATOM 672 C C . THR A 1 94 ? 8.467 4.064 -2.076 1.00 91.62 94 THR A C 1
ATOM 674 O O . THR A 1 94 ? 8.356 5.278 -1.906 1.00 91.62 94 THR A O 1
ATOM 677 N N . PHE A 1 95 ? 7.979 3.444 -3.149 1.00 93.25 95 PHE A N 1
ATOM 678 C CA . PHE A 1 95 ? 7.149 4.103 -4.158 1.00 93.25 95 PHE A CA 1
ATOM 679 C C . PHE A 1 95 ? 5.664 3.880 -3.860 1.00 93.25 95 PHE A C 1
ATOM 681 O O . PHE A 1 95 ? 5.217 2.736 -3.763 1.00 93.25 95 PHE A O 1
ATOM 688 N N . GLY A 1 96 ? 4.901 4.964 -3.717 1.00 91.50 96 GLY A N 1
ATOM 689 C CA . GLY A 1 96 ? 3.468 4.923 -3.423 1.00 91.50 96 GLY A CA 1
ATOM 690 C C . GLY A 1 96 ? 3.052 5.939 -2.351 1.00 91.50 96 GLY A C 1
ATOM 691 O O . GLY A 1 96 ? 3.850 6.796 -1.982 1.00 91.50 96 GLY A O 1
ATOM 692 N N . PRO A 1 97 ? 1.818 5.859 -1.826 1.00 92.75 97 PRO A N 1
ATOM 693 C CA . PRO A 1 97 ? 0.810 4.843 -2.118 1.00 92.75 97 PRO A CA 1
ATOM 694 C C . PRO A 1 97 ? 0.146 5.020 -3.489 1.00 92.75 97 PRO A C 1
ATOM 696 O O . PRO A 1 97 ? -0.421 6.071 -3.776 1.00 92.75 97 PRO A O 1
ATOM 699 N N . LEU A 1 98 ? 0.143 3.964 -4.303 1.00 92.00 98 LEU A N 1
ATOM 700 C CA . LEU A 1 98 ? -0.671 3.900 -5.518 1.00 92.00 98 LEU A CA 1
ATOM 701 C C . LEU A 1 98 ? -2.109 3.533 -5.141 1.00 92.00 98 LEU A C 1
ATOM 703 O O . LEU A 1 98 ? -2.345 2.498 -4.515 1.00 92.00 98 LEU A O 1
ATOM 707 N N . THR A 1 99 ? -3.054 4.396 -5.499 1.00 90.75 99 THR A N 1
ATOM 708 C CA . THR A 1 99 ? -4.490 4.221 -5.219 1.00 90.75 99 THR A CA 1
ATOM 709 C C . THR A 1 99 ? -5.247 3.757 -6.455 1.00 90.75 99 THR A C 1
ATOM 711 O O . THR A 1 99 ? -4.718 3.745 -7.564 1.00 90.75 99 THR A O 1
ATOM 714 N N . GLU A 1 100 ? -6.514 3.409 -6.266 1.00 87.56 100 GLU A N 1
ATOM 715 C CA . GLU A 1 100 ? -7.441 3.067 -7.339 1.00 87.56 100 GLU A CA 1
ATOM 716 C C . GLU A 1 100 ? -7.511 4.173 -8.401 1.00 87.56 100 GLU A C 1
ATOM 718 O O . GLU A 1 100 ? -7.540 3.857 -9.582 1.00 87.56 100 GLU A O 1
ATOM 723 N N . ASP A 1 101 ? -7.451 5.445 -8.002 1.00 85.38 101 ASP A N 1
ATOM 724 C CA . ASP A 1 101 ? -7.478 6.584 -8.930 1.00 85.38 101 ASP A CA 1
ATOM 725 C C . ASP A 1 101 ? -6.297 6.533 -9.916 1.00 85.38 101 ASP A C 1
ATOM 727 O O . ASP A 1 101 ? -6.487 6.628 -11.124 1.00 85.38 101 ASP A O 1
ATOM 731 N N . HIS A 1 102 ? -5.088 6.253 -9.422 1.00 85.81 102 HIS A N 1
ATOM 732 C CA . HIS A 1 102 ? -3.882 6.133 -10.252 1.00 85.81 102 HIS A CA 1
ATOM 733 C C . HIS A 1 102 ? -3.904 4.907 -11.178 1.00 85.81 102 HIS A C 1
ATOM 735 O O . HIS A 1 102 ? -3.212 4.871 -12.192 1.00 85.81 102 HIS A O 1
ATOM 741 N N . LEU A 1 103 ? -4.636 3.857 -10.793 1.00 84.69 103 LEU A N 1
ATOM 742 C CA . LEU A 1 103 ? -4.619 2.572 -11.491 1.00 84.69 103 LEU A CA 1
ATOM 743 C C . LEU A 1 103 ? -5.837 2.339 -12.387 1.00 84.69 103 LEU A C 1
ATOM 745 O O . LEU A 1 103 ? -5.787 1.485 -13.264 1.00 84.69 103 LEU A O 1
ATOM 749 N N . LEU A 1 104 ? -6.947 3.034 -12.163 1.00 80.56 104 LEU A N 1
ATOM 750 C CA . LEU A 1 104 ? -8.159 2.897 -12.970 1.00 80.56 104 LEU A CA 1
ATOM 751 C C . LEU A 1 104 ? -8.240 3.963 -14.063 1.00 80.56 104 LEU A C 1
ATOM 753 O O . LEU A 1 104 ? -8.910 3.737 -15.073 1.00 80.56 104 LEU A O 1
ATOM 757 N N . HIS A 1 105 ? -7.557 5.094 -13.891 1.00 68.75 105 HIS A N 1
ATOM 758 C CA . HIS A 1 105 ? -7.480 6.142 -14.898 1.00 68.75 105 HIS A CA 1
ATOM 759 C C . HIS A 1 105 ? -6.255 5.922 -15.814 1.00 68.75 105 HIS A C 1
ATOM 761 O O . HIS A 1 105 ? -5.111 5.927 -15.373 1.00 68.75 105 HIS A O 1
ATOM 767 N N . GLY A 1 106 ? -6.501 5.691 -17.112 1.00 63.12 106 GLY A N 1
ATOM 768 C CA . GLY A 1 106 ? -5.470 5.588 -18.160 1.00 63.12 106 GLY A CA 1
ATOM 769 C C . GLY A 1 106 ? -4.885 4.187 -18.423 1.00 63.12 106 GLY A C 1
ATOM 770 O O . GLY A 1 106 ? -5.367 3.175 -17.913 1.00 63.12 106 GLY A O 1
ATOM 771 N N . ASP A 1 107 ? -3.823 4.136 -19.242 1.00 71.00 107 ASP A N 1
ATOM 772 C CA . ASP A 1 107 ? -3.076 2.921 -19.637 1.00 71.00 107 ASP A CA 1
ATOM 773 C C . ASP A 1 107 ? -2.171 2.380 -18.504 1.00 71.00 107 ASP A C 1
ATOM 775 O O . ASP A 1 107 ? -0.956 2.192 -18.646 1.00 71.00 107 ASP A O 1
ATOM 779 N N . CYS A 1 108 ? -2.782 2.120 -17.347 1.00 74.81 108 CYS A N 1
ATOM 780 C CA . CYS A 1 108 ? -2.155 1.606 -16.124 1.00 74.81 108 CYS A CA 1
ATOM 781 C C . CYS A 1 108 ? -1.446 0.249 -16.292 1.00 74.81 108 CYS A C 1
ATOM 783 O O . CYS A 1 108 ? -0.616 -0.134 -15.469 1.00 74.81 108 CYS A O 1
ATOM 785 N N . GLU A 1 109 ? -1.753 -0.493 -17.358 1.00 82.44 109 GLU A N 1
ATOM 786 C CA . GLU A 1 109 ? -1.128 -1.785 -17.638 1.00 82.44 109 GLU A CA 1
ATOM 787 C C . GLU A 1 109 ? 0.390 -1.658 -17.785 1.00 82.44 109 GLU A C 1
ATOM 789 O O . GLU A 1 109 ? 1.120 -2.560 -17.387 1.00 82.44 109 GLU A O 1
ATOM 794 N N . THR A 1 110 ? 0.860 -0.519 -18.299 1.00 85.44 110 THR A N 1
ATOM 795 C CA . THR A 1 110 ? 2.287 -0.258 -18.508 1.00 85.44 110 THR A CA 1
ATOM 796 C C . THR A 1 110 ? 3.050 -0.065 -17.197 1.00 85.44 110 THR A C 1
ATOM 798 O O . THR A 1 110 ? 4.145 -0.599 -17.048 1.00 85.44 110 THR A O 1
ATOM 801 N N . ILE A 1 111 ? 2.475 0.651 -16.221 1.00 88.69 111 ILE A N 1
ATOM 802 C CA . ILE A 1 111 ? 3.108 0.836 -14.907 1.00 88.69 111 ILE A CA 1
ATOM 803 C C . ILE A 1 111 ? 3.038 -0.449 -14.073 1.00 88.69 111 ILE A C 1
ATOM 805 O O . ILE A 1 111 ? 4.000 -0.786 -13.391 1.00 88.69 111 ILE A O 1
ATOM 809 N N . LEU A 1 112 ? 1.938 -1.205 -14.155 1.00 90.25 112 LEU A N 1
ATOM 810 C CA . LEU A 1 112 ? 1.815 -2.490 -13.461 1.00 90.25 112 LEU A CA 1
ATOM 811 C C . LEU A 1 112 ? 2.775 -3.540 -14.022 1.00 90.25 112 LEU A C 1
ATOM 813 O O . LEU A 1 112 ? 3.346 -4.299 -13.247 1.00 90.25 112 LEU A O 1
ATOM 817 N N . GLU A 1 113 ? 2.982 -3.556 -15.340 1.00 90.06 113 GLU A N 1
ATOM 818 C CA . GLU A 1 113 ? 3.991 -4.397 -15.989 1.00 90.06 113 GLU A CA 1
ATOM 819 C C . GLU A 1 113 ? 5.406 -4.034 -15.526 1.00 90.06 113 GLU A C 1
ATOM 821 O O . GLU A 1 113 ? 6.183 -4.918 -15.174 1.00 90.06 113 GLU A O 1
ATOM 826 N N . ASP A 1 114 ? 5.733 -2.743 -15.456 1.00 89.12 114 ASP A N 1
ATOM 827 C CA . ASP A 1 114 ? 7.032 -2.289 -14.957 1.00 89.12 114 ASP A CA 1
ATOM 828 C C . ASP A 1 114 ? 7.257 -2.705 -13.489 1.00 89.12 114 ASP A C 1
ATOM 830 O O . ASP A 1 114 ? 8.323 -3.223 -13.152 1.00 89.12 114 ASP A O 1
ATOM 834 N N . ILE A 1 115 ? 6.256 -2.533 -12.617 1.00 90.44 115 ILE A N 1
ATOM 835 C CA . ILE A 1 115 ? 6.337 -2.952 -11.207 1.00 90.44 115 ILE A CA 1
ATOM 836 C C . ILE A 1 115 ? 6.479 -4.475 -11.096 1.00 90.44 115 ILE A C 1
ATOM 838 O O . ILE A 1 115 ? 7.304 -4.964 -10.327 1.00 90.44 115 ILE A O 1
ATOM 842 N N . ASP A 1 116 ? 5.705 -5.232 -11.872 1.00 91.19 116 ASP A N 1
ATOM 843 C CA . ASP A 1 116 ? 5.775 -6.692 -11.927 1.00 91.19 116 ASP A CA 1
ATOM 844 C C . ASP A 1 116 ? 7.162 -7.185 -12.354 1.00 91.19 116 ASP A C 1
ATOM 846 O O . ASP A 1 116 ? 7.717 -8.084 -11.720 1.00 91.19 116 ASP A O 1
ATOM 850 N N . ASN A 1 117 ? 7.754 -6.555 -13.371 1.00 88.19 117 ASN A N 1
ATOM 851 C CA . ASN A 1 117 ? 9.107 -6.864 -13.822 1.00 88.19 117 ASN A CA 1
ATOM 852 C C . ASN A 1 117 ? 10.141 -6.607 -12.718 1.00 88.19 117 ASN A C 1
ATOM 854 O O . ASN A 1 117 ? 10.991 -7.465 -12.474 1.00 88.19 117 ASN A O 1
ATOM 858 N N . ILE A 1 118 ? 10.037 -5.478 -12.007 1.00 87.62 118 ILE A N 1
ATOM 859 C CA . ILE A 1 118 ? 10.938 -5.145 -10.893 1.00 87.62 118 ILE A CA 1
ATOM 860 C C . ILE A 1 118 ? 10.787 -6.154 -9.745 1.00 87.62 118 ILE A C 1
ATOM 862 O O . ILE A 1 118 ? 11.787 -6.654 -9.232 1.00 87.62 118 ILE A O 1
ATOM 866 N N . LEU A 1 119 ? 9.555 -6.507 -9.365 1.00 87.69 119 LEU A N 1
ATOM 867 C CA . LEU A 1 119 ? 9.291 -7.485 -8.300 1.00 87.69 119 LEU A CA 1
ATOM 868 C C . LEU A 1 119 ? 9.795 -8.892 -8.646 1.00 87.69 119 LEU A C 1
ATOM 870 O O . LEU A 1 119 ? 10.179 -9.646 -7.754 1.00 87.69 119 LEU A O 1
ATOM 874 N N . ARG A 1 120 ? 9.811 -9.257 -9.932 1.00 84.94 120 ARG A N 1
ATOM 875 C CA . ARG A 1 120 ? 10.337 -10.546 -10.405 1.00 84.94 120 ARG A CA 1
ATOM 876 C C . ARG A 1 120 ? 11.841 -10.564 -10.646 1.00 84.94 120 ARG A C 1
ATOM 878 O O . ARG A 1 120 ? 12.340 -11.608 -11.056 1.00 84.94 120 ARG A O 1
ATOM 885 N N . GLN A 1 121 ? 12.540 -9.443 -10.456 1.00 74.38 121 GLN A N 1
ATOM 886 C CA . GLN A 1 121 ? 13.936 -9.282 -10.887 1.00 74.38 121 GLN A CA 1
ATOM 887 C C . GLN A 1 121 ? 14.114 -9.570 -12.390 1.00 74.38 121 GLN A C 1
ATOM 889 O O . GLN A 1 121 ? 15.167 -10.022 -12.838 1.00 74.38 121 GLN A O 1
ATOM 894 N N . ALA A 1 122 ? 13.074 -9.336 -13.196 1.00 54.88 122 ALA A N 1
ATOM 895 C CA . ALA A 1 122 ? 13.195 -9.435 -14.638 1.00 54.88 122 ALA A CA 1
ATOM 896 C C . ALA A 1 122 ? 14.053 -8.248 -15.096 1.00 54.88 122 ALA A C 1
ATOM 898 O O . ALA A 1 122 ? 13.586 -7.113 -15.131 1.00 54.88 122 ALA A O 1
ATOM 899 N N . THR A 1 123 ? 15.323 -8.520 -15.395 1.00 47.56 123 THR A N 1
ATOM 900 C CA . THR A 1 123 ? 16.415 -7.603 -15.773 1.00 47.56 123 THR A CA 1
ATOM 901 C C . THR A 1 123 ? 16.147 -6.772 -17.038 1.00 47.56 123 THR A C 1
ATOM 903 O O . THR A 1 123 ? 16.894 -6.871 -18.012 1.00 47.56 123 THR A O 1
ATOM 906 N N . ARG A 1 124 ? 15.065 -5.983 -17.080 1.00 45.34 124 ARG A N 1
ATOM 907 C CA . ARG A 1 124 ? 14.752 -5.001 -18.132 1.00 45.34 124 ARG A CA 1
ATOM 908 C C . ARG A 1 124 ? 13.824 -3.897 -17.620 1.00 45.34 124 ARG A C 1
ATOM 910 O O . ARG A 1 124 ? 12.711 -3.748 -18.116 1.00 45.34 124 ARG A O 1
ATOM 917 N N . PHE A 1 125 ? 14.295 -3.044 -16.711 1.00 43.50 125 PHE A N 1
ATOM 918 C CA . PHE A 1 125 ? 13.727 -1.693 -16.640 1.00 43.50 125 PHE A CA 1
ATOM 919 C C . PHE A 1 125 ? 14.435 -0.795 -17.666 1.00 43.50 125 PHE A C 1
ATOM 921 O O . PHE A 1 125 ? 15.275 0.044 -17.341 1.00 43.50 125 PHE A O 1
ATOM 928 N N . GLU A 1 126 ? 14.110 -0.981 -18.947 1.00 42.50 126 GLU A N 1
ATOM 929 C CA . GLU A 1 126 ? 14.373 0.053 -19.943 1.00 42.50 126 GLU A CA 1
ATOM 930 C C . GLU A 1 126 ? 13.167 0.987 -19.972 1.00 42.50 126 GLU A C 1
ATOM 932 O O . GLU A 1 126 ? 12.218 0.788 -20.735 1.00 42.50 126 GLU A O 1
ATOM 937 N N . ALA A 1 127 ? 13.209 2.051 -19.167 1.00 41.38 127 ALA A N 1
ATOM 938 C CA . ALA A 1 127 ? 12.431 3.235 -19.496 1.00 41.38 127 ALA A CA 1
ATOM 939 C C . ALA A 1 127 ? 12.849 3.636 -20.914 1.00 41.38 127 ALA A C 1
ATOM 941 O O . ALA A 1 127 ? 13.948 4.164 -21.113 1.00 41.38 127 ALA A O 1
ATOM 942 N N . LYS A 1 128 ? 12.016 3.310 -21.914 1.00 34.19 128 LYS A N 1
ATOM 943 C CA . LYS A 1 128 ? 12.233 3.704 -23.306 1.00 34.19 128 LYS A CA 1
ATOM 944 C C . LYS A 1 128 ? 12.412 5.212 -23.296 1.00 34.19 128 LYS A C 1
ATOM 946 O O . LYS A 1 128 ? 11.436 5.951 -23.195 1.00 34.19 128 LYS A O 1
ATOM 951 N N . LYS A 1 129 ? 13.664 5.671 -23.372 1.00 37.53 129 LYS A N 1
ATOM 952 C CA . LYS A 1 129 ? 13.972 7.082 -23.572 1.00 37.53 129 LYS A CA 1
ATOM 953 C C . LYS A 1 129 ? 13.192 7.486 -24.812 1.00 37.53 129 LYS A C 1
ATOM 955 O O . LYS A 1 129 ? 13.472 6.977 -25.898 1.00 37.53 129 LYS A O 1
ATOM 960 N N . ALA A 1 130 ? 12.211 8.373 -24.651 1.00 34.31 130 ALA A N 1
ATOM 961 C CA . ALA A 1 130 ? 11.610 9.046 -25.787 1.00 34.31 130 ALA A CA 1
ATOM 962 C C . ALA A 1 130 ? 12.764 9.543 -26.674 1.00 34.31 130 ALA A C 1
ATOM 964 O O . ALA A 1 130 ? 13.749 10.065 -26.130 1.00 34.31 130 ALA A O 1
ATOM 965 N N . PRO A 1 131 ? 12.721 9.330 -28.001 1.00 32.09 131 PRO A N 1
ATOM 966 C CA . PRO A 1 131 ? 13.825 9.707 -28.862 1.00 32.09 131 PRO A CA 1
ATOM 967 C C . PRO A 1 131 ? 14.045 11.209 -28.698 1.00 32.09 131 PRO A C 1
ATOM 969 O O . PRO A 1 131 ? 13.253 12.023 -29.178 1.00 32.09 131 PRO A O 1
ATOM 972 N N . ARG A 1 132 ? 15.118 11.590 -27.985 1.00 33.19 132 ARG A N 1
ATOM 973 C CA . ARG A 1 132 ? 15.611 12.967 -27.978 1.00 33.19 132 ARG A CA 1
ATOM 974 C C . ARG A 1 132 ? 15.843 13.278 -29.443 1.00 33.19 132 ARG A C 1
ATOM 976 O O . ARG A 1 132 ? 16.741 12.697 -30.047 1.00 33.19 132 ARG A O 1
ATOM 983 N N . LYS A 1 133 ? 14.991 14.128 -30.023 1.00 34.84 133 LYS A N 1
ATOM 984 C CA . LYS A 1 133 ? 15.159 14.635 -31.383 1.00 34.84 133 LYS A CA 1
ATOM 985 C C . LYS A 1 133 ? 16.613 15.074 -31.501 1.00 34.84 133 LYS A C 1
ATOM 987 O O . LYS A 1 133 ? 17.029 16.019 -30.831 1.00 34.84 133 LYS A O 1
ATOM 992 N N . ALA A 1 134 ? 17.387 14.322 -32.278 1.00 35.62 134 ALA A N 1
ATOM 993 C CA . ALA A 1 134 ? 18.787 14.591 -32.521 1.00 35.62 134 ALA A CA 1
ATOM 994 C C . ALA A 1 134 ? 18.872 15.953 -33.211 1.00 35.62 134 ALA A C 1
ATOM 996 O O . ALA A 1 134 ? 18.630 16.084 -34.412 1.00 35.62 134 ALA A O 1
ATOM 997 N N . ALA A 1 135 ? 19.166 16.990 -32.431 1.00 32.84 135 ALA A N 1
ATOM 998 C CA . ALA A 1 135 ? 19.520 18.288 -32.958 1.00 32.84 135 ALA A CA 1
ATOM 999 C C . ALA A 1 135 ? 20.881 18.140 -33.652 1.00 32.84 135 ALA A C 1
ATOM 1001 O O . ALA A 1 135 ? 21.936 18.232 -33.030 1.00 32.84 135 ALA A O 1
ATOM 1002 N N . ARG A 1 136 ? 20.845 17.871 -34.962 1.00 40.00 136 ARG A N 1
ATOM 1003 C CA . ARG A 1 136 ? 21.976 18.044 -35.879 1.00 40.00 136 ARG A CA 1
ATOM 1004 C C . ARG A 1 136 ? 22.466 19.490 -35.787 1.00 40.00 136 ARG A C 1
ATOM 1006 O O . ARG A 1 136 ? 21.852 20.364 -36.388 1.00 40.00 136 ARG A O 1
ATOM 1013 N N . ARG A 1 137 ? 23.574 19.720 -35.084 1.00 33.00 137 ARG A N 1
ATOM 1014 C CA . ARG A 1 137 ? 24.597 20.759 -35.336 1.00 33.00 137 ARG A CA 1
ATOM 1015 C C . ARG A 1 137 ? 25.887 20.166 -34.747 1.00 33.00 137 ARG A C 1
ATOM 1017 O O . ARG A 1 137 ? 25.949 19.971 -33.547 1.00 33.00 137 ARG A O 1
ATOM 1024 N N . GLY A 1 138 ? 26.834 19.618 -35.503 1.00 30.06 138 GLY A N 1
ATOM 1025 C CA . GLY A 1 138 ? 27.565 20.232 -36.607 1.00 30.06 138 GLY A CA 1
ATOM 1026 C C . GLY A 1 138 ? 28.868 20.818 -36.048 1.00 30.06 138 GLY A C 1
ATOM 1027 O O . GLY A 1 138 ? 28.825 21.920 -35.519 1.00 30.06 138 GLY A O 1
ATOM 1028 N N . GLY A 1 139 ? 29.993 20.089 -36.147 1.00 26.83 139 GLY A N 1
ATOM 1029 C CA . GLY A 1 139 ? 31.326 20.647 -35.853 1.00 26.83 139 GLY A CA 1
ATOM 1030 C C . GLY A 1 139 ? 32.427 19.670 -35.402 1.00 26.83 139 GLY A C 1
ATOM 1031 O O . GLY A 1 139 ? 32.663 19.545 -34.212 1.00 26.83 139 GLY A O 1
ATOM 1032 N N . ILE A 1 140 ? 33.099 19.028 -36.371 1.00 33.06 140 ILE A N 1
ATOM 1033 C CA . ILE A 1 140 ? 34.576 18.944 -36.552 1.00 33.06 140 ILE A CA 1
ATOM 1034 C C . ILE A 1 140 ? 35.430 18.434 -35.355 1.00 33.06 140 ILE A C 1
ATOM 1036 O O . ILE A 1 140 ? 35.708 19.168 -34.419 1.00 33.06 140 ILE A O 1
ATOM 1040 N N . VAL A 1 141 ? 35.798 17.140 -35.345 1.00 33.75 141 VAL A N 1
ATOM 1041 C CA . VAL A 1 141 ? 37.132 16.541 -35.667 1.00 33.75 141 VAL A CA 1
ATOM 1042 C C . VAL A 1 141 ? 38.289 16.914 -34.720 1.00 33.75 141 VAL A C 1
ATOM 1044 O O . VAL A 1 141 ? 38.793 18.030 -34.775 1.00 33.75 141 VAL A O 1
ATOM 1047 N N . ARG A 1 142 ? 38.841 15.910 -34.013 1.00 30.00 142 ARG A N 1
ATOM 1048 C CA . ARG A 1 142 ? 40.252 15.482 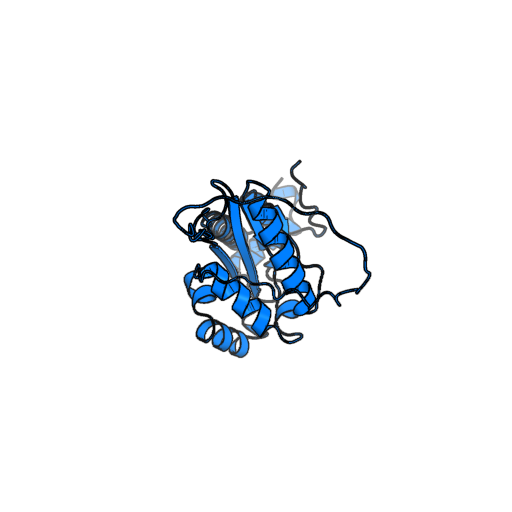-34.158 1.00 30.00 142 ARG A CA 1
ATOM 1049 C C . ARG A 1 142 ? 40.546 14.140 -33.472 1.00 30.00 142 ARG A C 1
ATOM 1051 O O . ARG A 1 142 ? 39.994 13.822 -32.427 1.00 30.00 142 ARG A O 1
ATOM 1058 N N . SER A 1 143 ? 41.392 13.376 -34.154 1.00 29.42 143 SER A N 1
ATOM 1059 C CA . SER A 1 143 ? 41.660 11.940 -34.050 1.00 29.42 143 SER A CA 1
ATOM 1060 C C . SER A 1 143 ? 42.930 11.598 -33.250 1.00 29.42 143 SER A C 1
ATOM 1062 O O . SER A 1 143 ? 43.732 12.492 -32.986 1.00 29.42 143 SER A O 1
ATOM 1064 N N . ASN A 1 144 ? 43.123 10.280 -33.043 1.00 30.19 144 ASN A N 1
ATOM 1065 C CA . ASN A 1 144 ? 44.341 9.488 -32.731 1.00 30.19 144 ASN A CA 1
ATOM 1066 C C . ASN A 1 144 ? 44.315 8.867 -31.317 1.00 30.19 144 ASN A C 1
ATOM 1068 O O . ASN A 1 144 ? 44.012 9.566 -30.363 1.00 30.19 144 ASN A O 1
ATOM 1072 N N . SER A 1 145 ? 44.610 7.581 -31.080 1.00 29.36 145 SER A N 1
ATOM 1073 C CA . SER A 1 145 ? 45.219 6.516 -31.900 1.00 29.36 145 SER A CA 1
ATOM 1074 C C . SER A 1 145 ? 45.035 5.131 -31.235 1.00 29.36 145 SER A C 1
ATOM 1076 O O . SER A 1 145 ? 44.991 5.044 -30.014 1.00 29.36 145 SER A O 1
ATOM 1078 N N . THR A 1 146 ? 44.960 4.091 -32.079 1.00 29.39 146 THR A N 1
ATOM 1079 C CA . THR A 1 146 ? 45.295 2.643 -31.932 1.00 29.39 146 THR A CA 1
ATOM 1080 C C . THR A 1 146 ? 46.108 2.223 -30.687 1.00 29.39 146 THR A C 1
ATOM 1082 O O . THR A 1 146 ? 47.030 2.942 -30.319 1.00 29.39 146 THR A O 1
ATOM 1085 N N . VAL A 1 147 ? 45.869 1.068 -30.034 1.00 32.47 147 VAL A N 1
ATOM 1086 C CA . VAL A 1 147 ? 46.314 -0.295 -30.439 1.00 32.47 147 VAL A CA 1
ATOM 1087 C C . VAL A 1 147 ? 45.616 -1.401 -29.596 1.00 32.47 147 VAL A C 1
ATOM 1089 O O . VAL A 1 147 ? 45.503 -1.272 -28.384 1.00 32.47 147 VAL A O 1
ATOM 1092 N N . GLU A 1 148 ? 45.173 -2.452 -30.302 1.00 29.36 148 GLU A N 1
ATOM 1093 C CA . GLU A 1 148 ? 45.051 -3.902 -30.000 1.00 29.36 148 GLU A CA 1
ATOM 1094 C C . GLU A 1 148 ? 44.652 -4.463 -28.615 1.00 29.36 148 GLU A C 1
ATOM 1096 O O . GLU A 1 148 ? 45.318 -4.260 -27.608 1.00 29.36 148 GLU A O 1
ATOM 1101 N N . GLY A 1 149 ? 43.702 -5.413 -28.657 1.00 25.09 149 GLY A N 1
ATOM 1102 C CA . GLY A 1 149 ? 43.877 -6.692 -27.958 1.00 25.09 149 GLY A CA 1
ATOM 1103 C C . GLY A 1 149 ? 42.824 -7.078 -26.919 1.00 25.09 149 GLY A C 1
ATOM 1104 O O . GLY A 1 149 ? 43.034 -6.897 -25.731 1.00 25.09 149 GLY A O 1
ATOM 1105 N N . GLY A 1 150 ? 41.780 -7.782 -27.367 1.00 26.86 150 GLY A N 1
ATOM 1106 C CA . GLY A 1 150 ? 41.256 -8.933 -26.623 1.00 26.86 150 GLY A CA 1
ATOM 1107 C C . GLY A 1 150 ? 40.228 -8.672 -25.516 1.00 26.86 150 GLY A C 1
ATOM 1108 O O . GLY A 1 150 ? 40.525 -8.102 -24.477 1.00 26.86 150 GLY A O 1
ATOM 1109 N N . LYS A 1 151 ? 39.060 -9.293 -25.719 1.00 26.34 151 LYS A N 1
ATOM 1110 C CA . LYS A 1 151 ? 37.897 -9.404 -24.826 1.00 26.34 151 LYS A CA 1
ATOM 1111 C C . LYS A 1 151 ? 37.071 -8.126 -24.730 1.00 26.34 151 LYS A C 1
ATOM 1113 O O . LYS A 1 151 ? 37.307 -7.253 -23.905 1.00 26.34 151 LYS A O 1
ATOM 1118 N N . ALA A 1 152 ? 36.017 -8.102 -25.548 1.00 30.67 152 ALA A N 1
ATOM 1119 C CA . ALA A 1 152 ? 34.760 -7.507 -25.134 1.00 30.67 152 ALA A CA 1
ATOM 1120 C C . ALA A 1 152 ? 34.430 -8.097 -23.758 1.00 30.67 152 ALA A C 1
ATOM 1122 O O . ALA A 1 152 ? 34.015 -9.250 -23.644 1.00 30.67 152 ALA A O 1
ATOM 1123 N N . VAL A 1 153 ? 34.735 -7.337 -22.711 1.00 32.72 153 VAL A N 1
ATOM 1124 C CA . VAL A 1 153 ? 34.065 -7.496 -21.436 1.00 32.72 153 VAL A CA 1
ATOM 1125 C C . VAL A 1 153 ? 32.629 -7.148 -21.783 1.00 32.72 153 VAL A C 1
ATOM 1127 O O . VAL A 1 153 ? 32.299 -5.983 -21.991 1.00 32.72 153 VAL A O 1
ATOM 1130 N N . GLU A 1 154 ? 31.809 -8.179 -21.989 1.00 34.81 154 GLU A N 1
ATOM 1131 C CA . GLU A 1 154 ? 30.396 -8.051 -21.694 1.00 34.81 154 GLU A CA 1
ATOM 1132 C C . GLU A 1 154 ? 30.351 -7.500 -20.272 1.00 34.81 154 GLU A C 1
ATOM 1134 O O . GLU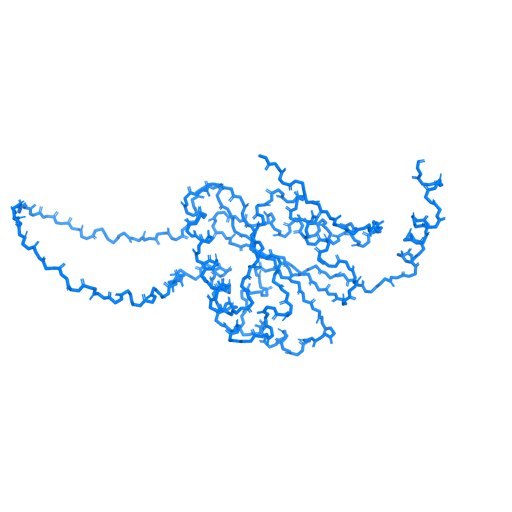 A 1 154 ? 30.543 -8.229 -19.299 1.00 34.81 154 GLU A O 1
ATOM 1139 N N . GLU A 1 155 ? 30.204 -6.181 -20.156 1.00 33.50 155 GLU A N 1
ATOM 1140 C CA . GLU A 1 155 ? 29.681 -5.559 -18.957 1.00 33.50 155 GLU A CA 1
ATOM 1141 C C . GLU A 1 155 ? 28.260 -6.099 -18.839 1.00 33.50 155 GLU A C 1
ATOM 1143 O O . GLU A 1 155 ? 27.288 -5.501 -19.300 1.00 33.50 155 GLU A O 1
ATOM 1148 N N . GLY A 1 156 ? 28.161 -7.310 -18.287 1.00 35.66 156 GLY A N 1
ATOM 1149 C CA . GLY A 1 156 ? 26.964 -7.777 -17.636 1.00 35.66 156 GLY A CA 1
ATOM 1150 C C . GLY A 1 156 ? 26.650 -6.719 -16.599 1.00 35.66 156 GLY A C 1
ATOM 1151 O O . GLY A 1 156 ? 27.261 -6.687 -15.534 1.00 35.66 156 GLY A O 1
ATOM 1152 N N . LEU A 1 157 ? 25.764 -5.799 -16.975 1.00 40.25 157 LEU A N 1
ATOM 1153 C CA . LEU A 1 157 ? 25.071 -4.892 -16.082 1.00 40.25 157 LEU A CA 1
ATOM 1154 C C . LEU A 1 157 ? 24.277 -5.791 -15.135 1.00 40.25 157 LEU A C 1
ATOM 1156 O O . LEU A 1 157 ? 23.110 -6.085 -15.381 1.00 40.25 157 LEU A O 1
ATOM 1160 N N . SER A 1 158 ? 24.951 -6.309 -14.111 1.00 41.34 158 SER A N 1
ATOM 1161 C CA . SER A 1 158 ? 24.319 -6.886 -12.939 1.00 41.34 158 SER A CA 1
ATOM 1162 C C . SER A 1 158 ? 23.426 -5.784 -12.390 1.00 41.34 158 SER A C 1
ATOM 1164 O O . SER A 1 158 ? 23.910 -4.788 -11.850 1.00 41.34 158 SER A O 1
ATOM 1166 N N . ASP A 1 159 ? 22.129 -5.919 -12.647 1.00 52.78 159 ASP A N 1
ATOM 1167 C CA . ASP A 1 159 ? 21.070 -4.958 -12.333 1.00 52.78 159 ASP A CA 1
ATOM 1168 C C . ASP A 1 159 ? 20.737 -4.982 -10.827 1.00 52.78 159 ASP A C 1
ATOM 1170 O O . ASP A 1 159 ? 19.602 -4.760 -10.415 1.00 52.78 159 ASP A O 1
ATOM 1174 N N . ASP A 1 160 ? 21.739 -5.298 -10.006 1.00 54.75 160 ASP A N 1
ATOM 1175 C CA . ASP A 1 160 ? 21.641 -5.411 -8.562 1.00 54.75 160 ASP A CA 1
ATOM 1176 C C . ASP A 1 160 ? 21.617 -4.000 -7.968 1.00 54.75 160 ASP A C 1
ATOM 1178 O O . ASP A 1 160 ? 22.379 -3.111 -8.379 1.00 54.75 160 ASP A O 1
ATOM 1182 N N . PHE A 1 161 ? 20.725 -3.756 -7.002 1.00 55.94 161 PHE A N 1
ATOM 1183 C CA . PHE A 1 161 ? 20.763 -2.492 -6.277 1.00 55.94 161 PHE A CA 1
ATOM 1184 C C . PHE A 1 161 ? 22.115 -2.385 -5.556 1.00 55.94 161 PHE A C 1
ATOM 1186 O O . PHE A 1 161 ? 22.630 -3.394 -5.067 1.00 55.94 161 PHE A O 1
ATOM 1193 N N . PRO A 1 162 ? 22.718 -1.182 -5.476 1.00 59.94 162 PRO A N 1
ATOM 1194 C CA . PRO A 1 162 ? 23.961 -1.019 -4.735 1.00 59.94 162 PRO A CA 1
ATOM 1195 C C . PRO A 1 162 ? 23.774 -1.528 -3.302 1.00 59.94 162 PRO A C 1
ATOM 1197 O O . PRO A 1 162 ? 22.729 -1.287 -2.692 1.00 59.94 162 PRO A O 1
ATOM 1200 N N . ASP A 1 163 ? 24.784 -2.225 -2.778 1.00 60.72 163 ASP A N 1
ATOM 1201 C CA . ASP A 1 163 ? 24.756 -2.850 -1.453 1.00 60.72 163 ASP A CA 1
ATOM 1202 C C . ASP A 1 163 ? 24.206 -1.883 -0.389 1.00 60.72 163 ASP A C 1
ATOM 1204 O O . ASP A 1 163 ? 24.792 -0.836 -0.117 1.00 60.72 163 ASP A O 1
ATOM 1208 N N . GLY A 1 164 ? 23.056 -2.223 0.205 1.00 64.88 164 GLY A N 1
ATOM 1209 C CA . GLY A 1 164 ? 22.374 -1.399 1.214 1.00 64.88 164 GLY A CA 1
ATOM 1210 C C . GLY A 1 164 ? 21.301 -0.433 0.688 1.00 64.88 164 GLY A C 1
ATOM 1211 O O . GLY A 1 164 ? 20.774 0.371 1.463 1.00 64.88 164 GLY A O 1
ATOM 1212 N N . ALA A 1 165 ? 20.946 -0.487 -0.596 1.00 77.56 165 ALA A N 1
ATOM 1213 C CA . ALA A 1 165 ? 19.756 0.169 -1.131 1.00 77.56 165 ALA A CA 1
ATOM 1214 C C . ALA A 1 165 ? 18.635 -0.854 -1.360 1.00 77.56 165 ALA A C 1
ATOM 1216 O O . ALA A 1 165 ? 18.896 -1.948 -1.836 1.00 77.56 165 ALA A O 1
ATOM 1217 N N . SER A 1 166 ? 17.390 -0.516 -1.019 1.00 84.69 166 SER A N 1
ATOM 1218 C CA . SER A 1 166 ? 16.232 -1.381 -1.283 1.00 84.69 166 SER A CA 1
ATOM 1219 C C . SER A 1 166 ? 15.050 -0.576 -1.808 1.00 84.69 166 SER A C 1
ATOM 1221 O O . SER A 1 166 ? 14.907 0.614 -1.504 1.00 84.69 166 SER A O 1
ATOM 1223 N N . LEU A 1 167 ? 14.219 -1.226 -2.621 1.00 90.00 167 LEU A N 1
ATOM 1224 C CA . LEU A 1 167 ? 12.997 -0.660 -3.179 1.00 90.00 167 LEU A CA 1
ATOM 1225 C C . LEU A 1 167 ? 11.791 -1.450 -2.682 1.00 90.00 167 LEU A C 1
ATOM 1227 O O . LEU A 1 167 ? 11.767 -2.676 -2.768 1.00 90.00 167 LEU A O 1
ATOM 1231 N N . ALA A 1 168 ? 10.776 -0.736 -2.213 1.00 91.81 168 ALA A N 1
ATOM 1232 C CA . ALA A 1 168 ? 9.481 -1.305 -1.895 1.00 91.81 168 ALA A CA 1
ATOM 1233 C C . ALA A 1 168 ? 8.351 -0.576 -2.635 1.00 91.81 168 ALA A C 1
ATOM 1235 O O . ALA A 1 168 ? 8.419 0.630 -2.882 1.00 91.81 168 ALA A O 1
ATOM 1236 N N . PHE A 1 169 ? 7.290 -1.302 -2.969 1.00 94.12 169 PHE A N 1
ATOM 1237 C CA . PHE A 1 169 ? 6.078 -0.750 -3.570 1.00 94.12 169 PHE A CA 1
ATOM 1238 C C . PHE A 1 169 ? 4.931 -0.738 -2.572 1.00 94.12 169 PHE A C 1
ATOM 1240 O O . PHE A 1 169 ? 4.695 -1.716 -1.870 1.00 94.12 169 PHE A O 1
ATOM 1247 N N . LEU A 1 170 ? 4.172 0.349 -2.537 1.00 94.88 170 LEU A N 1
ATOM 1248 C CA . LEU A 1 170 ? 3.014 0.489 -1.666 1.00 94.88 170 LEU A CA 1
ATOM 1249 C C . LEU A 1 170 ? 1.764 0.714 -2.514 1.00 94.88 170 LEU A C 1
ATOM 1251 O O . LEU A 1 170 ? 1.636 1.737 -3.189 1.00 94.88 170 LEU A O 1
ATOM 1255 N N . MET A 1 171 ? 0.824 -0.227 -2.458 1.00 93.94 171 MET A N 1
ATOM 1256 C CA . MET A 1 171 ? -0.466 -0.130 -3.144 1.00 93.94 171 MET A CA 1
ATOM 1257 C C . MET A 1 171 ? -1.609 -0.163 -2.141 1.00 93.94 171 MET A C 1
ATOM 1259 O O . MET A 1 171 ? -1.598 -0.942 -1.191 1.00 93.94 171 MET A O 1
ATOM 1263 N N . ILE A 1 172 ? -2.619 0.670 -2.369 1.00 93.56 172 ILE A N 1
ATOM 1264 C CA . ILE A 1 172 ? -3.817 0.761 -1.540 1.00 93.56 172 ILE A CA 1
ATOM 1265 C C . ILE A 1 172 ? -5.025 0.566 -2.440 1.00 93.56 172 ILE A C 1
ATOM 1267 O O . ILE A 1 172 ? -5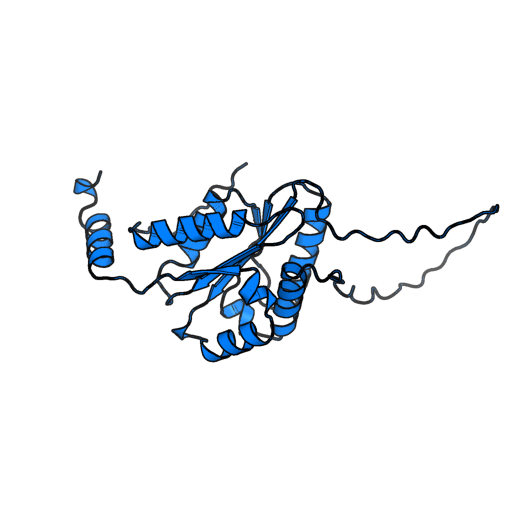.309 1.422 -3.271 1.00 93.56 172 ILE A O 1
ATOM 1271 N N . LEU A 1 173 ? -5.749 -0.539 -2.260 1.00 90.94 173 LEU A N 1
ATOM 1272 C CA . LEU A 1 173 ? -6.865 -0.904 -3.132 1.00 90.94 173 LEU A CA 1
ATOM 1273 C C . LEU A 1 173 ? -8.101 -1.327 -2.360 1.00 90.94 173 LEU A C 1
ATOM 1275 O O . LEU A 1 173 ? -8.032 -1.867 -1.256 1.00 90.94 173 LEU A O 1
ATOM 1279 N N . SER A 1 174 ? -9.258 -1.035 -2.936 1.00 89.81 174 SER A N 1
ATOM 1280 C CA . SER A 1 174 ? -10.544 -1.289 -2.329 1.00 89.81 174 SER A CA 1
ATOM 1281 C C . SER A 1 174 ? -11.223 -2.408 -3.088 1.00 89.81 174 SER A C 1
ATOM 1283 O O . SER A 1 174 ? -11.642 -2.214 -4.236 1.00 89.81 174 SER A O 1
ATOM 1285 N N . PRO A 1 175 ? -11.373 -3.586 -2.459 1.00 82.12 175 PRO A N 1
ATOM 1286 C CA . PRO A 1 175 ? -12.081 -4.692 -3.078 1.00 82.12 175 PRO A CA 1
ATOM 1287 C C . PRO A 1 175 ? -13.504 -4.303 -3.504 1.00 82.12 175 PRO A C 1
ATOM 1289 O O . PRO A 1 175 ? -13.996 -4.809 -4.506 1.00 82.12 175 PRO A O 1
ATOM 1292 N N . THR A 1 176 ? -14.157 -3.377 -2.796 1.00 82.38 176 THR A N 1
ATOM 1293 C CA . THR A 1 176 ? -15.534 -2.963 -3.099 1.00 82.38 176 THR A CA 1
ATOM 1294 C C . THR A 1 176 ? -15.650 -2.100 -4.354 1.00 82.38 176 THR A C 1
ATOM 1296 O O . THR A 1 176 ? -16.686 -2.145 -5.008 1.00 82.38 176 THR A O 1
ATOM 1299 N N . LEU A 1 177 ? -14.603 -1.355 -4.722 1.00 81.81 177 LEU A N 1
ATOM 1300 C CA . LEU A 1 177 ? -14.619 -0.479 -5.898 1.00 81.81 177 LEU A CA 1
ATOM 1301 C C . LEU A 1 177 ? -14.219 -1.217 -7.181 1.00 81.81 177 LEU A C 1
ATOM 1303 O O . LEU A 1 177 ? -14.790 -0.972 -8.239 1.00 81.81 177 LEU A O 1
ATOM 1307 N N . ALA A 1 178 ? -13.246 -2.132 -7.100 1.00 80.19 178 ALA A N 1
ATOM 1308 C CA . ALA A 1 178 ? -12.609 -2.691 -8.295 1.00 80.19 178 ALA A CA 1
ATOM 1309 C C . ALA A 1 178 ? -12.194 -4.173 -8.179 1.00 80.19 178 ALA A C 1
ATOM 1311 O O . ALA A 1 178 ? -11.229 -4.591 -8.823 1.00 80.19 178 ALA A O 1
ATOM 1312 N N . ALA A 1 179 ? -12.922 -5.007 -7.417 1.00 84.94 179 ALA A N 1
ATOM 1313 C CA . ALA A 1 179 ? -12.584 -6.428 -7.201 1.00 84.94 179 ALA A CA 1
ATOM 1314 C C . ALA A 1 179 ? -12.236 -7.203 -8.483 1.00 84.94 179 ALA A C 1
ATOM 1316 O O . ALA A 1 179 ? -11.232 -7.913 -8.536 1.00 84.94 179 ALA A O 1
ATOM 1317 N N . ASN A 1 180 ? -13.077 -7.109 -9.516 1.00 87.94 180 ASN A N 1
ATOM 1318 C CA . ASN A 1 180 ? -12.896 -7.900 -10.735 1.00 87.94 180 ASN A CA 1
ATOM 1319 C C . ASN A 1 180 ? -11.703 -7.424 -11.561 1.00 87.94 180 ASN A C 1
ATOM 1321 O O . ASN A 1 180 ? -10.971 -8.252 -12.101 1.00 87.94 180 ASN A O 1
ATOM 1325 N N . TRP A 1 181 ? -11.495 -6.109 -11.642 1.00 88.00 181 TRP A N 1
ATOM 1326 C CA . TRP A 1 181 ? -10.318 -5.545 -12.294 1.00 88.00 181 TRP A CA 1
ATOM 1327 C C . TRP A 1 181 ? -9.052 -5.999 -11.565 1.00 88.00 181 TRP A C 1
ATOM 1329 O O . TRP A 1 181 ? -8.177 -6.592 -12.189 1.00 88.00 181 TRP A O 1
ATOM 1339 N N . PHE A 1 182 ? -9.024 -5.869 -10.239 1.00 85.75 182 PHE A N 1
ATOM 1340 C CA . PHE A 1 182 ? -7.870 -6.235 -9.427 1.00 85.75 182 PHE A CA 1
ATOM 1341 C C . PHE A 1 182 ? -7.514 -7.726 -9.541 1.00 85.75 182 PHE A C 1
ATOM 1343 O O . PHE A 1 182 ? -6.366 -8.081 -9.799 1.00 85.75 182 PHE A O 1
ATOM 1350 N N . ARG A 1 183 ? -8.514 -8.617 -9.469 1.00 89.12 183 ARG A N 1
ATOM 1351 C CA . ARG A 1 183 ? -8.318 -10.064 -9.677 1.00 89.12 183 ARG A CA 1
ATOM 1352 C C . ARG A 1 183 ? -7.748 -10.393 -11.056 1.00 89.12 183 ARG A C 1
ATOM 1354 O O . ARG A 1 183 ? -6.983 -11.345 -11.175 1.00 89.12 183 ARG A O 1
ATOM 1361 N N . ARG A 1 184 ? -8.135 -9.656 -12.105 1.00 90.38 184 ARG A N 1
ATOM 1362 C CA . ARG A 1 184 ? -7.551 -9.836 -13.444 1.00 90.38 184 ARG A CA 1
ATOM 1363 C C . ARG A 1 184 ? -6.092 -9.395 -13.467 1.00 90.38 184 ARG A C 1
ATOM 1365 O O . ARG A 1 184 ? -5.276 -10.139 -13.999 1.00 90.38 184 ARG A O 1
ATOM 1372 N N . GLN A 1 185 ? -5.763 -8.262 -12.846 1.00 89.81 185 GLN A N 1
ATOM 1373 C CA . GLN A 1 185 ? -4.381 -7.780 -12.804 1.00 89.81 185 GLN A CA 1
ATOM 1374 C C . GLN A 1 185 ? -3.462 -8.711 -12.012 1.00 89.81 185 GLN A C 1
ATOM 1376 O O . GLN A 1 185 ? -2.397 -9.045 -12.512 1.00 89.81 185 GLN A O 1
ATOM 1381 N N . LEU A 1 186 ? -3.892 -9.245 -10.864 1.00 88.94 186 LEU A N 1
ATOM 1382 C CA . LEU A 1 186 ? -3.096 -10.235 -10.121 1.00 88.94 186 LEU A CA 1
ATOM 1383 C C . LEU A 1 186 ? -2.809 -11.516 -10.923 1.00 88.94 186 LEU A C 1
ATOM 1385 O O . LEU A 1 186 ? -1.761 -12.129 -10.751 1.00 88.94 186 LEU A O 1
ATOM 1389 N N . ARG A 1 187 ? -3.727 -11.932 -11.807 1.00 90.69 187 ARG A N 1
ATOM 1390 C CA . ARG A 1 187 ? -3.498 -13.079 -12.705 1.00 90.69 187 ARG A CA 1
ATOM 1391 C C . ARG A 1 187 ? -2.558 -12.737 -13.856 1.00 90.69 187 ARG A C 1
ATOM 1393 O O . ARG A 1 187 ? -1.824 -13.608 -14.306 1.00 90.69 187 ARG A O 1
ATOM 1400 N N . LYS A 1 188 ? -2.619 -11.500 -14.354 1.00 91.12 188 LYS A N 1
ATOM 1401 C CA . LYS A 1 188 ? -1.775 -11.010 -15.451 1.00 91.12 188 LYS A CA 1
ATOM 1402 C C . LYS A 1 188 ? -0.341 -10.742 -14.985 1.00 91.12 188 LYS A C 1
ATOM 1404 O O . LYS A 1 188 ? 0.597 -11.023 -15.723 1.00 91.12 188 LYS A O 1
ATOM 1409 N N . TYR A 1 189 ? -0.188 -10.266 -13.751 1.00 92.25 189 TYR A N 1
ATOM 1410 C CA . TYR A 1 189 ? 1.069 -9.841 -13.142 1.00 92.25 189 TYR A CA 1
ATOM 1411 C C . TYR A 1 189 ? 1.370 -10.634 -11.850 1.00 92.25 189 TYR A C 1
ATOM 1413 O O . TYR A 1 189 ? 1.223 -10.105 -10.747 1.00 92.25 189 TYR A O 1
ATOM 1421 N N . PRO A 1 190 ? 1.767 -11.920 -11.952 1.00 89.31 190 PRO A N 1
ATOM 1422 C CA . PRO A 1 190 ? 2.129 -12.759 -10.808 1.00 89.31 190 PRO A CA 1
ATOM 1423 C C . PRO A 1 190 ? 3.144 -12.178 -9.817 1.00 89.31 190 PRO A C 1
ATOM 1425 O O . PRO A 1 190 ? 3.097 -12.539 -8.647 1.00 89.31 190 PRO A O 1
ATOM 1428 N N . GLY A 1 191 ? 4.038 -11.287 -10.248 1.00 88.50 191 GLY A N 1
ATOM 1429 C CA . GLY A 1 191 ? 5.010 -10.613 -9.388 1.00 88.50 191 GLY A CA 1
ATOM 1430 C C . GLY A 1 191 ? 4.336 -9.720 -8.352 1.00 88.50 191 GLY A C 1
ATOM 1431 O O . GLY A 1 191 ? 4.798 -9.660 -7.219 1.00 88.50 191 GLY A O 1
ATOM 1432 N N . LEU A 1 192 ? 3.186 -9.121 -8.685 1.00 89.62 192 LEU A N 1
ATOM 1433 C CA . LEU A 1 192 ? 2.349 -8.418 -7.707 1.00 89.62 192 LEU A CA 1
ATOM 1434 C C . LEU A 1 192 ? 1.787 -9.373 -6.647 1.00 89.62 192 LEU A C 1
ATOM 1436 O O . LEU A 1 192 ? 1.644 -8.994 -5.493 1.00 89.62 192 LEU A O 1
ATOM 1440 N N . ALA A 1 193 ? 1.454 -10.608 -7.028 1.00 87.31 193 ALA A N 1
ATOM 1441 C CA . ALA A 1 193 ? 0.897 -11.594 -6.106 1.00 87.31 193 ALA A CA 1
ATOM 1442 C C . ALA A 1 193 ? 1.969 -12.248 -5.219 1.00 87.31 193 ALA A C 1
ATOM 1444 O O . ALA A 1 193 ? 1.679 -12.588 -4.077 1.00 87.31 193 ALA A O 1
ATOM 1445 N N . SER A 1 194 ? 3.184 -12.449 -5.739 1.00 87.75 194 SER A N 1
ATOM 1446 C CA . SER A 1 194 ? 4.279 -13.099 -5.007 1.00 87.75 194 SER A CA 1
ATOM 1447 C C . SER A 1 194 ? 5.192 -12.126 -4.265 1.00 87.75 194 SER A C 1
ATOM 1449 O O . SER A 1 194 ? 5.796 -12.503 -3.270 1.00 87.75 194 SER A O 1
ATOM 1451 N N . GLY A 1 195 ? 5.352 -10.908 -4.784 1.00 86.62 195 GLY A N 1
ATOM 1452 C CA . GLY A 1 195 ? 6.279 -9.899 -4.271 1.00 86.62 195 GLY A CA 1
ATOM 1453 C C . GLY A 1 195 ? 5.636 -8.867 -3.350 1.00 86.62 195 GLY A C 1
ATOM 1454 O O . GLY A 1 195 ? 6.354 -8.034 -2.803 1.00 86.62 195 GLY A O 1
ATOM 1455 N N . MET A 1 196 ? 4.308 -8.899 -3.179 1.00 91.19 196 MET A N 1
ATOM 1456 C CA . MET A 1 196 ? 3.599 -8.009 -2.262 1.00 91.19 196 MET A CA 1
ATOM 1457 C C . MET A 1 196 ? 2.932 -8.782 -1.130 1.00 91.19 196 MET A C 1
ATOM 1459 O O . MET A 1 196 ? 2.117 -9.673 -1.367 1.00 91.19 196 MET A O 1
ATOM 1463 N N . ASP A 1 197 ? 3.204 -8.364 0.099 1.00 93.50 197 ASP A N 1
ATOM 1464 C CA . ASP A 1 197 ? 2.494 -8.847 1.273 1.00 93.50 197 ASP A CA 1
ATOM 1465 C C . ASP A 1 197 ? 1.135 -8.157 1.392 1.00 93.50 197 ASP A C 1
ATOM 1467 O O . ASP A 1 197 ? 1.010 -6.929 1.307 1.00 93.50 197 ASP A O 1
ATOM 1471 N N . VAL A 1 198 ? 0.096 -8.962 1.602 1.00 93.25 198 VAL A N 1
ATOM 1472 C CA . VAL A 1 198 ? -1.284 -8.484 1.682 1.00 93.25 198 VAL A CA 1
ATOM 1473 C C . VAL A 1 198 ? -1.628 -8.113 3.118 1.00 93.25 198 VAL A C 1
ATOM 1475 O O . VAL A 1 198 ? -1.629 -8.957 4.011 1.00 93.25 198 VAL A O 1
ATOM 1478 N N . VAL A 1 199 ? -2.008 -6.855 3.321 1.00 93.88 199 VAL A N 1
ATOM 1479 C CA . VAL A 1 199 ? -2.530 -6.338 4.586 1.00 93.88 199 VAL A CA 1
ATOM 1480 C C . VAL A 1 199 ? -4.001 -6.002 4.389 1.00 93.88 199 VAL A C 1
ATOM 1482 O O . VAL A 1 199 ? -4.351 -5.085 3.648 1.00 93.88 199 VAL A O 1
ATOM 1485 N N . TRP A 1 200 ? -4.890 -6.748 5.037 1.00 91.38 200 TRP A N 1
ATOM 1486 C CA . TRP A 1 200 ? -6.330 -6.542 4.909 1.00 91.38 200 TRP A CA 1
ATOM 1487 C C . TRP A 1 200 ? -6.874 -5.764 6.110 1.00 91.38 200 TRP A C 1
ATOM 1489 O O . TRP A 1 200 ? -6.976 -6.311 7.202 1.00 91.38 200 TRP A O 1
ATOM 1499 N N . LEU A 1 201 ? -7.304 -4.519 5.895 1.00 90.25 201 LEU A N 1
ATOM 1500 C CA . LEU A 1 201 ? -8.121 -3.781 6.858 1.00 90.25 201 LEU A CA 1
ATOM 1501 C C . LEU A 1 201 ? -9.588 -4.163 6.692 1.00 90.25 201 LEU A C 1
ATOM 1503 O O . LEU A 1 201 ? -10.253 -3.786 5.718 1.00 90.25 201 LEU A O 1
ATOM 1507 N N . GLN A 1 202 ? -10.088 -4.934 7.652 1.00 84.75 202 GLN A N 1
ATOM 1508 C CA . GLN A 1 202 ? -11.495 -5.293 7.698 1.00 84.75 202 GLN A CA 1
ATOM 1509 C C . GLN A 1 202 ? -12.354 -4.063 8.035 1.00 84.75 202 GLN A C 1
ATOM 1511 O O . GLN A 1 202 ? -11.867 -3.094 8.624 1.00 84.75 202 GLN A O 1
ATOM 1516 N N . PRO A 1 203 ? -13.635 -4.054 7.627 1.00 84.12 203 PRO A N 1
ATOM 1517 C CA . PRO A 1 203 ? -14.597 -3.114 8.184 1.00 84.12 203 PRO A CA 1
ATOM 1518 C C . PRO A 1 203 ? -14.592 -3.203 9.712 1.00 84.12 203 PRO A C 1
ATOM 1520 O O . PRO A 1 203 ? -14.407 -4.290 10.255 1.00 84.12 203 PRO A O 1
ATOM 1523 N N . TRP A 1 204 ? -14.812 -2.077 10.390 1.00 87.25 204 TRP A N 1
ATOM 1524 C CA . TRP A 1 204 ? -14.764 -2.028 11.849 1.00 87.25 204 TRP A CA 1
ATOM 1525 C C . TRP A 1 204 ? -15.730 -3.028 12.479 1.00 87.25 204 TRP A C 1
ATOM 1527 O O . TRP A 1 204 ? -16.934 -3.012 12.211 1.00 87.25 204 TRP A O 1
ATOM 1537 N N . GLY A 1 205 ? -15.182 -3.885 13.338 1.00 86.06 205 GLY A N 1
ATOM 1538 C CA . GLY A 1 205 ? -15.965 -4.684 14.265 1.00 86.06 205 GLY A CA 1
ATOM 1539 C C . GLY A 1 205 ? -16.554 -3.820 15.381 1.00 86.06 205 GLY A C 1
ATOM 1540 O O . GLY A 1 205 ? -16.199 -2.653 15.559 1.00 86.06 205 GLY A O 1
ATOM 1541 N N . GLN A 1 206 ? -17.451 -4.407 16.171 1.00 89.25 206 GLN A N 1
ATOM 1542 C CA . GLN A 1 206 ? -18.079 -3.720 17.302 1.00 89.25 206 GLN A CA 1
ATOM 1543 C C . GLN A 1 206 ? -17.050 -3.213 18.327 1.00 89.25 206 GLN A C 1
ATOM 1545 O O . GLN A 1 206 ? -17.220 -2.130 18.883 1.00 89.25 206 GLN A O 1
ATOM 1550 N N . GLU A 1 207 ? -15.972 -3.967 18.543 1.00 88.25 207 GLU A N 1
ATOM 1551 C CA . GLU A 1 207 ? -14.877 -3.603 19.448 1.00 88.25 207 GLU A CA 1
ATOM 1552 C C . GLU A 1 207 ? -14.134 -2.358 18.956 1.00 88.25 207 GLU A C 1
ATOM 1554 O O . GLU A 1 207 ? -14.021 -1.389 19.705 1.00 88.25 207 GLU A O 1
ATOM 1559 N N . ALA A 1 208 ? -13.770 -2.312 17.670 1.00 87.44 208 ALA A N 1
ATOM 1560 C CA . ALA A 1 208 ? -13.151 -1.138 17.056 1.00 87.44 208 ALA A CA 1
ATOM 1561 C C . ALA A 1 208 ? -14.037 0.116 17.184 1.00 87.44 208 ALA A C 1
ATOM 1563 O O . ALA A 1 208 ? -13.547 1.185 17.546 1.00 87.44 208 ALA A O 1
ATOM 1564 N N . TYR A 1 209 ? -15.356 -0.002 16.972 1.00 88.88 209 TYR A N 1
ATOM 1565 C CA . TYR A 1 209 ? -16.281 1.117 17.202 1.00 88.88 209 TYR A CA 1
ATOM 1566 C C . TYR A 1 209 ? -16.255 1.612 18.652 1.00 88.88 209 TYR A C 1
ATOM 1568 O O . TYR A 1 209 ? -16.271 2.821 18.881 1.00 88.88 209 TYR A O 1
ATOM 1576 N N . LEU A 1 210 ? -16.218 0.703 19.630 1.00 89.69 210 LEU A N 1
ATOM 1577 C CA . LEU A 1 210 ? -16.170 1.062 21.047 1.00 89.69 210 LEU A CA 1
ATOM 1578 C C . LEU A 1 210 ? -14.833 1.699 21.436 1.00 89.69 210 LEU A C 1
ATOM 1580 O O . LEU A 1 210 ? -14.830 2.662 22.197 1.00 89.69 210 LEU A O 1
ATOM 1584 N N . GLU A 1 211 ? -13.710 1.197 20.925 1.00 87.06 211 GLU A N 1
ATOM 1585 C CA . GLU A 1 211 ? -12.380 1.773 21.159 1.00 87.06 211 GLU A CA 1
ATOM 1586 C C . GLU A 1 211 ? -12.279 3.193 20.614 1.00 87.06 211 GLU A C 1
ATOM 1588 O O . GLU A 1 211 ? -11.912 4.118 21.344 1.00 87.06 211 GLU A O 1
ATOM 1593 N N . VAL A 1 212 ? -12.688 3.382 19.358 1.00 88.31 212 VAL A N 1
ATOM 1594 C CA . VAL A 1 212 ? -12.723 4.698 18.718 1.00 88.31 212 VAL A CA 1
ATOM 1595 C C . VAL A 1 212 ? -13.668 5.629 19.479 1.00 88.31 212 VAL A C 1
ATOM 1597 O O . VAL A 1 212 ? -13.300 6.763 19.778 1.00 88.31 212 VAL A O 1
ATOM 1600 N N . ALA A 1 213 ? -14.863 5.160 19.855 1.00 89.12 213 ALA A N 1
ATOM 1601 C CA . ALA A 1 213 ? -15.818 5.964 20.614 1.00 89.12 213 ALA A CA 1
ATOM 1602 C C . ALA A 1 213 ? -15.262 6.386 21.981 1.00 89.12 213 ALA A C 1
ATOM 1604 O O . ALA A 1 213 ? -15.433 7.540 22.364 1.00 89.12 213 ALA A O 1
ATOM 1605 N N . LYS A 1 214 ? -14.559 5.502 22.700 1.00 88.06 214 LYS A N 1
ATOM 1606 C CA . LYS A 1 214 ? -13.902 5.850 23.970 1.00 88.06 214 LYS A CA 1
ATOM 1607 C C . LYS A 1 214 ? -12.824 6.915 23.770 1.00 88.06 214 LYS A C 1
ATOM 1609 O O . LYS A 1 214 ? -12.800 7.879 24.522 1.00 88.06 214 LYS A O 1
ATOM 1614 N N . GLN A 1 215 ? -11.985 6.781 22.744 1.00 86.38 215 GLN A N 1
ATOM 1615 C CA . GLN A 1 215 ? -10.925 7.757 22.456 1.00 86.38 215 GLN A CA 1
ATOM 1616 C C . GLN A 1 215 ? -11.469 9.128 22.052 1.00 86.38 215 GLN A C 1
ATOM 1618 O O . GLN A 1 215 ? -10.916 10.150 22.444 1.00 86.38 215 GLN A O 1
ATOM 1623 N N . VAL A 1 216 ? -12.556 9.157 21.280 1.00 86.12 216 VAL A N 1
ATOM 1624 C CA . VAL A 1 216 ? -13.131 10.407 20.768 1.00 86.12 216 VAL A CA 1
ATOM 1625 C C . VAL A 1 216 ? -14.039 11.086 21.795 1.00 86.12 216 VAL A C 1
ATOM 1627 O O . VAL A 1 216 ? -13.996 12.305 21.933 1.00 86.12 216 VAL A O 1
ATOM 1630 N N . LEU A 1 217 ? -14.883 10.324 22.498 1.00 86.94 217 LEU A N 1
ATOM 1631 C CA . LEU A 1 217 ? -15.918 10.870 23.386 1.00 86.94 217 LEU A CA 1
ATOM 1632 C C . LEU A 1 217 ? -15.468 10.993 24.842 1.00 86.94 217 LEU A C 1
ATOM 1634 O O . LEU A 1 217 ? -16.043 11.788 25.581 1.00 86.94 217 LEU A O 1
ATOM 1638 N N . LEU A 1 218 ? -14.472 10.210 25.266 1.00 85.75 218 LEU A N 1
ATOM 1639 C CA . LEU A 1 218 ? -13.958 10.197 26.637 1.00 85.75 218 LEU A CA 1
ATOM 1640 C C . LEU A 1 218 ? -12.433 10.419 26.669 1.00 85.75 218 LEU A C 1
ATOM 1642 O O . LEU A 1 218 ? -11.715 9.616 27.271 1.00 85.75 218 LEU A O 1
ATOM 1646 N N . PRO A 1 219 ? -11.914 11.503 26.058 1.00 72.38 219 PRO A N 1
ATOM 1647 C CA . PRO A 1 219 ? -10.473 11.740 25.992 1.00 72.38 219 PRO A CA 1
ATOM 1648 C C . PRO A 1 219 ? -9.838 11.902 27.383 1.00 72.38 219 PRO A C 1
ATOM 1650 O O . PRO A 1 219 ? -8.697 11.507 27.581 1.00 72.38 219 PRO A O 1
ATOM 1653 N N . GLU A 1 220 ? -10.586 12.411 28.368 1.00 70.75 220 GLU A N 1
ATOM 1654 C CA . GLU A 1 220 ? -10.109 12.619 29.746 1.00 70.75 220 GLU A CA 1
ATOM 1655 C C . GLU A 1 220 ? -9.923 11.318 30.544 1.00 70.75 220 GLU A C 1
ATOM 1657 O O . GLU A 1 220 ? -9.220 11.310 31.547 1.00 70.75 220 GLU A O 1
ATOM 1662 N N . VAL A 1 221 ? -10.549 10.216 30.118 1.00 61.59 221 VAL A N 1
ATOM 1663 C CA . VAL A 1 221 ? -10.484 8.920 30.822 1.00 61.59 221 VAL A CA 1
ATOM 1664 C C . VAL A 1 221 ? -9.274 8.091 30.371 1.00 61.59 221 VAL A C 1
ATOM 1666 O O . VAL A 1 221 ? -8.877 7.153 31.059 1.00 61.59 221 VAL A O 1
ATOM 1669 N N . LEU A 1 222 ? -8.698 8.420 29.212 1.00 55.97 222 LEU A N 1
ATOM 1670 C CA . LEU A 1 222 ? -7.581 7.702 28.588 1.00 55.97 222 LEU A CA 1
ATOM 1671 C C . LEU A 1 222 ? -6.252 8.482 28.623 1.00 55.97 222 LEU A C 1
ATOM 1673 O O . LEU A 1 222 ? -5.267 7.986 28.075 1.00 55.97 222 LEU A O 1
ATOM 1677 N N . ALA A 1 223 ? -6.235 9.677 29.226 1.00 49.53 223 ALA A N 1
ATOM 1678 C CA . ALA A 1 223 ? -5.051 10.528 29.386 1.00 49.53 223 ALA A CA 1
ATOM 1679 C C . ALA A 1 223 ? -4.194 10.140 30.602 1.00 49.53 223 ALA A C 1
ATOM 1681 O O . ALA A 1 223 ? -4.771 9.754 31.644 1.00 49.53 223 ALA A O 1
#

Radius of gyration: 22.12 Å; Cα contacts (8 Å, |Δi|>4): 322; chains: 1; bounding box: 64×34×67 Å